Protein AF-Q4DIB6-F1 (afdb_monomer_lite)

Organism: Trypanosoma cruzi (strain CL Brener) (NCBI:txid353153)

Radius of gyration: 24.58 Å; chains: 1; bounding box: 61×58×81 Å

Sequence (237 aa):
MYQPIGREELERYLPNFDPMRDPQVGEWVLVSPHRRVTLLRPFVQMAVDRGLQPIYPFLVANTLTDGASSPSVLTTMEPKWSAQVDPRRIFPTLEEVCRKYRRRRVRNTKPAMFNNKTNNIHDVNTEDGDEEDDDTTLYLNVRALLLTPCAPAVFGGSDFIEGIDKETGRVVFLNWKTGEVRTDTAALKPRPIPEWAEEVVEKAIMEWENWQREEKKALQPRETDCDAPPLQRARNE

Foldseek 3Di:
DDDWDDPVNVCVLFVQDDCLQWPDQTQKTKQWLVNLCNGLVVNVVCCVVVVADADFQQVVVVVVVVPDDDDDDDDDPDPPPPDQDDVPQWADASVVVCVVQPFDLPQPPPPPDDDDDDDDDDDPPPRPGPTPRSRQIWMDRSRRSHIASQDDLSLQWALWGWTARNVVRAIWTANRHNRDIDRDPCRGHGDDDPPVCPVVVVVVVVVVVVSVVVNVVVPPPPPPDPPDPPVVVPPPD

Structure (mmCIF, N/CA/C/O backbone):
data_AF-Q4DIB6-F1
#
_entry.id   AF-Q4DIB6-F1
#
loop_
_atom_site.group_PDB
_atom_site.id
_atom_site.type_symbol
_atom_site.label_atom_id
_atom_site.label_alt_id
_atom_site.label_comp_id
_atom_site.label_asym_id
_atom_site.label_entity_id
_atom_site.label_seq_id
_atom_site.pdbx_PDB_ins_code
_atom_site.Cartn_x
_atom_site.Cartn_y
_atom_site.Cartn_z
_atom_site.occupancy
_atom_site.B_iso_or_equiv
_atom_site.auth_seq_id
_atom_site.auth_comp_id
_atom_site.auth_asym_id
_atom_site.auth_atom_id
_atom_site.pdbx_PDB_model_num
ATOM 1 N N . MET A 1 1 ? -16.315 3.552 -13.786 1.00 68.12 1 MET A N 1
ATOM 2 C CA . MET A 1 1 ? -14.940 3.113 -14.116 1.00 68.12 1 MET A CA 1
ATOM 3 C C . MET A 1 1 ? -14.035 3.475 -12.948 1.00 68.12 1 MET A C 1
ATOM 5 O O . MET A 1 1 ? -14.219 4.547 -12.384 1.00 68.12 1 MET A O 1
ATOM 9 N N . TYR A 1 2 ? -13.127 2.583 -12.549 1.00 75.50 2 TYR A N 1
ATOM 10 C CA . TYR A 1 2 ? -12.138 2.871 -11.507 1.00 75.50 2 TYR A CA 1
ATOM 11 C C . TYR A 1 2 ? -11.087 3.853 -12.047 1.00 75.50 2 TYR A C 1
ATOM 13 O O . TYR A 1 2 ? -10.637 3.696 -13.179 1.00 75.50 2 TYR A O 1
ATOM 21 N N . GLN A 1 3 ? -10.730 4.867 -11.262 1.00 83.44 3 GLN A N 1
ATOM 22 C CA . GLN A 1 3 ? -9.719 5.869 -11.615 1.00 83.44 3 GLN A CA 1
ATOM 23 C C . GLN A 1 3 ? -8.643 5.909 -10.528 1.00 83.44 3 GLN A C 1
ATOM 25 O O . GLN A 1 3 ? -9.024 5.841 -9.356 1.00 83.44 3 GLN A O 1
ATOM 30 N N . PRO A 1 4 ? -7.349 6.033 -10.884 1.00 81.50 4 PRO A N 1
ATOM 31 C CA . PRO A 1 4 ? -6.277 6.176 -9.904 1.00 81.50 4 PRO A CA 1
ATOM 32 C C . PRO A 1 4 ? -6.488 7.389 -8.999 1.00 81.50 4 PRO A C 1
ATOM 34 O O . PRO A 1 4 ? -6.955 8.431 -9.462 1.00 81.50 4 PRO A O 1
ATOM 37 N N . ILE A 1 5 ? -6.116 7.268 -7.724 1.00 87.81 5 ILE A N 1
ATOM 38 C CA . ILE A 1 5 ? -6.207 8.383 -6.775 1.00 87.81 5 ILE A CA 1
ATOM 39 C C . ILE A 1 5 ? -5.296 9.554 -7.185 1.00 87.81 5 ILE A C 1
ATOM 41 O O . ILE A 1 5 ? -4.086 9.401 -7.369 1.00 87.81 5 ILE A O 1
ATOM 45 N N . GLY A 1 6 ? -5.885 10.742 -7.315 1.00 87.00 6 GLY A N 1
ATOM 46 C CA . GLY A 1 6 ? -5.150 11.986 -7.553 1.00 87.00 6 GLY A CA 1
ATOM 47 C C . GLY A 1 6 ? -4.588 12.589 -6.262 1.00 87.00 6 GLY A C 1
ATOM 48 O O . GLY A 1 6 ? -5.036 12.256 -5.166 1.00 87.00 6 GLY A O 1
ATOM 49 N N . ARG A 1 7 ? -3.643 13.532 -6.380 1.00 86.88 7 ARG A N 1
ATOM 50 C CA . ARG A 1 7 ? -3.034 14.210 -5.217 1.00 86.88 7 ARG A CA 1
ATOM 51 C C . ARG A 1 7 ? -4.070 14.904 -4.326 1.00 86.88 7 ARG A C 1
ATOM 53 O O . ARG A 1 7 ? -4.063 14.705 -3.119 1.00 86.88 7 ARG A O 1
ATOM 60 N N . GLU A 1 8 ? -4.994 15.655 -4.921 1.00 87.94 8 GLU A N 1
ATOM 61 C CA . GLU A 1 8 ? -6.047 16.363 -4.176 1.00 87.94 8 GLU A CA 1
ATOM 62 C C . GLU A 1 8 ? -6.969 15.410 -3.408 1.00 87.94 8 GLU A C 1
ATOM 64 O O . GLU A 1 8 ? -7.460 15.735 -2.330 1.00 87.94 8 GLU A O 1
ATOM 69 N N . GLU A 1 9 ? -7.242 14.231 -3.972 1.00 91.62 9 GLU A N 1
ATOM 70 C CA . GLU A 1 9 ? -8.025 13.208 -3.287 1.00 91.62 9 GLU A CA 1
ATOM 71 C C . GLU A 1 9 ? -7.205 12.579 -2.153 1.00 91.62 9 GLU A C 1
ATOM 73 O O . GLU A 1 9 ? -7.728 12.400 -1.054 1.00 91.62 9 GLU A O 1
ATOM 78 N N . LEU A 1 10 ? -5.916 12.306 -2.381 1.00 93.25 10 LEU A N 1
ATOM 79 C CA . LEU A 1 10 ? -5.014 11.756 -1.371 1.00 93.25 10 LEU A CA 1
ATOM 80 C C . LEU A 1 10 ? -4.905 12.660 -0.136 1.00 93.25 10 LEU A C 1
ATOM 82 O O . LEU A 1 10 ? -5.035 12.172 0.986 1.00 93.25 10 LEU A O 1
ATOM 86 N N . GLU A 1 11 ? -4.744 13.968 -0.329 1.00 91.81 11 GLU A N 1
ATOM 87 C CA . GLU A 1 11 ? -4.656 14.957 0.756 1.00 91.81 11 GLU A CA 1
ATOM 88 C C . GLU A 1 11 ? -5.932 15.006 1.618 1.00 91.81 11 GLU A C 1
ATOM 90 O O . GLU A 1 11 ? -5.867 15.300 2.812 1.00 91.81 11 GLU A O 1
ATOM 95 N N . ARG A 1 12 ? -7.099 14.638 1.065 1.00 92.19 12 ARG A N 1
ATOM 96 C CA . ARG A 1 12 ? -8.345 14.519 1.849 1.00 92.19 12 ARG A CA 1
ATOM 97 C C . ARG A 1 12 ? -8.349 13.311 2.779 1.00 92.19 12 ARG A C 1
ATOM 99 O O . ARG A 1 12 ? -9.013 13.369 3.814 1.00 92.19 12 ARG A O 1
ATOM 106 N N . TYR A 1 13 ? -7.667 12.228 2.407 1.00 93.81 13 TYR A N 1
ATOM 107 C CA . TYR A 1 13 ? -7.514 11.043 3.255 1.00 93.81 13 TYR A CA 1
ATOM 108 C C . TYR A 1 13 ? -6.365 11.212 4.256 1.00 93.81 13 TYR A C 1
ATOM 110 O O . TYR A 1 13 ? -6.480 10.776 5.401 1.00 93.81 13 TYR A O 1
ATOM 118 N N . LEU A 1 14 ? -5.272 11.857 3.840 1.00 95.44 14 LEU A N 1
ATOM 119 C CA . LEU A 1 14 ? -4.041 12.011 4.613 1.00 95.44 14 LEU A CA 1
ATOM 120 C C . LEU A 1 14 ? -3.733 13.499 4.854 1.00 95.44 14 LEU A C 1
ATOM 122 O O . LEU A 1 14 ? -2.888 14.069 4.170 1.00 95.44 14 LEU A O 1
ATOM 126 N N . PRO A 1 15 ? -4.348 14.141 5.863 1.00 89.12 15 PRO A N 1
ATOM 127 C CA . PRO A 1 15 ? -4.164 15.576 6.104 1.00 89.12 15 PRO A CA 1
ATOM 128 C C . PRO A 1 15 ? -2.732 15.968 6.505 1.00 89.12 15 PRO A C 1
ATOM 130 O O . PRO A 1 15 ? -2.364 17.130 6.390 1.00 89.12 15 PRO A O 1
ATOM 133 N N . ASN A 1 16 ? -1.921 15.012 6.971 1.00 92.56 16 ASN A N 1
ATOM 134 C CA . ASN A 1 16 ? -0.513 15.228 7.325 1.00 92.56 16 ASN A CA 1
ATOM 135 C C . ASN A 1 16 ? 0.461 14.725 6.246 1.00 92.56 16 ASN A C 1
ATOM 137 O O . ASN A 1 16 ? 1.644 14.538 6.542 1.00 92.56 16 ASN A O 1
ATOM 141 N N . PHE A 1 17 ? -0.037 14.443 5.039 1.00 94.12 17 PHE A N 1
ATOM 142 C CA . PHE A 1 17 ? 0.774 13.998 3.913 1.00 94.12 17 PHE A CA 1
ATOM 143 C C . PHE A 1 17 ? 1.834 15.041 3.554 1.00 94.12 17 PHE A C 1
ATOM 145 O O . PHE A 1 17 ? 1.541 16.226 3.412 1.00 94.12 17 PHE A O 1
ATOM 152 N N . ASP A 1 18 ? 3.070 14.586 3.407 1.00 92.19 18 ASP A N 1
ATOM 153 C CA . ASP A 1 18 ? 4.209 15.381 2.978 1.00 92.19 18 ASP A CA 1
ATOM 154 C C . ASP A 1 18 ? 4.843 14.688 1.764 1.00 92.19 18 ASP A C 1
ATOM 156 O O . ASP A 1 18 ? 5.508 13.666 1.937 1.00 92.19 18 ASP A O 1
ATOM 160 N N . PRO A 1 19 ? 4.690 15.226 0.539 1.00 88.94 19 PRO A N 1
ATOM 161 C CA . PRO A 1 19 ? 5.206 14.596 -0.676 1.00 88.94 19 PRO A CA 1
ATOM 162 C C . PRO A 1 19 ? 6.713 14.305 -0.660 1.00 88.94 19 PRO A C 1
ATOM 164 O O . PRO A 1 19 ? 7.170 13.442 -1.406 1.00 88.94 19 PRO A O 1
ATOM 167 N N . MET A 1 20 ? 7.491 15.021 0.159 1.00 87.62 20 MET A N 1
ATOM 168 C CA . MET A 1 20 ? 8.936 14.806 0.279 1.00 87.62 20 MET A CA 1
ATOM 169 C C . MET A 1 20 ? 9.273 13.637 1.209 1.00 87.62 20 MET A C 1
ATOM 171 O O . MET A 1 20 ? 10.329 13.019 1.078 1.00 87.62 20 MET A O 1
ATOM 175 N N . ARG A 1 21 ? 8.387 13.331 2.161 1.00 90.00 21 ARG A N 1
ATOM 176 C CA . ARG A 1 21 ? 8.596 12.312 3.201 1.00 90.00 21 ARG A CA 1
ATOM 177 C C . ARG A 1 21 ? 7.721 11.081 3.023 1.00 90.00 21 ARG A C 1
ATOM 179 O O . ARG A 1 21 ? 8.036 10.047 3.594 1.00 90.00 21 ARG A O 1
ATOM 186 N N . ASP A 1 22 ? 6.671 11.190 2.221 1.00 92.19 22 ASP A N 1
ATOM 187 C CA . ASP A 1 22 ? 5.667 10.162 1.991 1.00 92.19 22 ASP A CA 1
ATOM 188 C C . ASP A 1 22 ? 5.512 9.951 0.472 1.00 92.19 22 ASP A C 1
ATOM 190 O O . ASP A 1 22 ? 4.535 10.403 -0.129 1.00 92.19 22 ASP A O 1
ATOM 194 N N . PRO A 1 23 ? 6.489 9.324 -0.209 1.00 91.69 23 PRO A N 1
ATOM 195 C CA . PRO A 1 23 ? 6.422 9.150 -1.654 1.00 91.69 23 PRO A CA 1
ATOM 196 C C . PRO A 1 23 ? 5.134 8.442 -2.086 1.00 91.69 23 PRO A C 1
ATOM 198 O O . PRO A 1 23 ? 4.796 7.369 -1.578 1.00 91.69 23 PRO A O 1
ATOM 201 N N . GLN A 1 24 ? 4.435 9.034 -3.054 1.00 92.31 24 GLN A N 1
ATOM 202 C CA . GLN A 1 24 ? 3.293 8.416 -3.722 1.00 92.31 24 GLN A CA 1
ATOM 203 C C . GLN A 1 24 ? 3.745 7.831 -5.063 1.00 92.31 24 GLN A C 1
ATOM 205 O O . GLN A 1 24 ? 4.255 8.560 -5.914 1.00 92.31 24 GLN A O 1
ATOM 210 N N . VAL A 1 25 ? 3.490 6.541 -5.289 1.00 89.00 25 VAL A N 1
ATOM 211 C CA . VAL A 1 25 ? 3.672 5.897 -6.600 1.00 89.00 25 VAL A CA 1
ATOM 212 C C . VAL A 1 25 ? 2.382 5.190 -6.987 1.00 89.00 25 VAL A C 1
ATOM 214 O O . VAL A 1 25 ? 1.948 4.223 -6.358 1.00 89.00 25 VAL A O 1
ATOM 217 N N . GLY A 1 26 ? 1.737 5.706 -8.033 1.00 88.31 26 GLY A N 1
ATOM 218 C CA . GLY A 1 26 ? 0.385 5.301 -8.395 1.00 88.31 26 GLY A CA 1
ATOM 219 C C . GLY A 1 26 ? -0.585 5.550 -7.238 1.00 88.31 26 GLY A C 1
ATOM 220 O O . GLY A 1 26 ? -0.773 6.684 -6.803 1.00 88.31 26 GLY A O 1
ATOM 221 N N . GLU A 1 27 ? -1.190 4.479 -6.734 1.00 91.69 27 GLU A N 1
ATOM 222 C CA . GLU A 1 27 ? -2.213 4.534 -5.678 1.00 91.69 27 GLU A CA 1
ATOM 223 C C . GLU A 1 27 ? -1.683 4.216 -4.283 1.00 91.69 27 GLU A C 1
ATOM 225 O O . GLU A 1 27 ? -2.446 4.119 -3.321 1.00 91.69 27 GLU A O 1
ATOM 230 N N . TRP A 1 28 ? -0.371 4.032 -4.189 1.00 94.81 28 TRP A N 1
ATOM 231 C CA . TRP A 1 28 ? 0.300 3.629 -2.975 1.00 94.81 28 TRP A CA 1
ATOM 232 C C . TRP A 1 28 ? 1.129 4.775 -2.422 1.00 94.81 28 TRP A C 1
ATOM 234 O O . TRP A 1 28 ? 1.845 5.452 -3.159 1.00 94.81 28 TRP A O 1
ATOM 244 N N . VAL A 1 29 ? 1.050 4.946 -1.109 1.00 95.88 29 VAL A N 1
ATOM 245 C CA . VAL A 1 29 ? 1.900 5.845 -0.335 1.00 95.88 29 VAL A CA 1
ATOM 246 C C . VAL A 1 29 ? 2.861 5.012 0.490 1.00 95.88 29 VAL A C 1
ATOM 248 O O . VAL A 1 29 ? 2.453 4.056 1.157 1.00 95.88 29 VAL A O 1
ATOM 251 N N . LEU A 1 30 ? 4.135 5.387 0.460 1.00 95.12 30 LEU A N 1
ATOM 252 C CA . LEU A 1 30 ? 5.128 4.830 1.362 1.00 95.12 30 LEU A CA 1
ATOM 253 C C . LEU A 1 30 ? 4.988 5.447 2.740 1.00 95.12 30 LEU A C 1
ATOM 255 O O . LEU A 1 30 ? 4.979 6.664 2.903 1.00 95.12 30 LEU A O 1
ATOM 259 N N . VAL A 1 31 ? 4.919 4.578 3.737 1.00 94.50 31 VAL A N 1
ATOM 260 C CA . VAL A 1 31 ? 4.820 4.951 5.138 1.00 94.50 31 VAL A CA 1
ATOM 261 C C . VAL A 1 31 ? 6.062 4.437 5.838 1.00 94.50 31 VAL A C 1
ATOM 263 O O . VAL A 1 31 ? 6.155 3.267 6.227 1.00 94.50 31 VAL A O 1
ATOM 266 N N . SER A 1 32 ? 7.026 5.336 5.996 1.00 91.81 32 SER A N 1
ATOM 267 C CA . SER A 1 32 ? 8.235 5.039 6.745 1.00 91.81 32 SER A CA 1
ATOM 268 C C . SER A 1 32 ? 7.930 4.845 8.239 1.00 91.81 32 SER A C 1
ATOM 270 O O . SER A 1 32 ? 6.913 5.352 8.737 1.00 91.81 32 SER A O 1
ATOM 272 N N . PRO A 1 33 ? 8.799 4.144 8.990 1.00 89.31 33 PRO A N 1
ATOM 273 C CA . PRO A 1 33 ? 8.601 3.867 10.414 1.00 89.31 33 PRO A CA 1
ATOM 274 C C . PRO A 1 33 ? 8.243 5.102 11.252 1.00 89.31 33 PRO A C 1
ATOM 276 O O . PRO A 1 33 ? 7.306 5.072 12.053 1.00 89.31 33 PRO A O 1
ATOM 279 N N . HIS A 1 34 ? 8.923 6.221 11.006 1.00 86.94 34 HIS A N 1
ATOM 280 C CA . HIS A 1 34 ? 8.749 7.468 11.752 1.00 86.94 34 HIS A CA 1
ATOM 281 C C . HIS A 1 34 ? 7.503 8.254 11.328 1.00 86.94 34 HIS A C 1
ATOM 283 O O . HIS A 1 34 ? 6.966 9.051 12.101 1.00 86.94 34 HIS A O 1
ATOM 289 N N . ARG A 1 35 ? 7.011 8.023 10.106 1.00 91.38 35 ARG A N 1
ATOM 290 C CA . ARG A 1 35 ? 5.789 8.642 9.577 1.00 91.38 35 ARG A CA 1
ATOM 291 C C . ARG A 1 35 ? 4.526 7.863 9.947 1.00 91.38 35 ARG A C 1
ATOM 293 O O . ARG A 1 35 ? 3.440 8.442 9.897 1.00 91.38 35 ARG A O 1
ATOM 300 N N . ARG A 1 36 ? 4.638 6.603 10.404 1.00 90.88 36 ARG A N 1
ATOM 301 C CA . ARG A 1 36 ? 3.493 5.735 10.762 1.00 90.88 36 ARG A CA 1
ATOM 302 C C . ARG A 1 36 ? 2.483 6.416 11.678 1.00 90.88 36 ARG A C 1
ATOM 304 O O . ARG A 1 36 ? 1.299 6.420 11.371 1.00 90.88 36 ARG A O 1
ATOM 311 N N . VAL A 1 37 ? 2.916 7.007 12.792 1.00 89.12 37 VAL A N 1
ATOM 312 C CA . VAL A 1 37 ? 1.978 7.640 13.740 1.00 89.12 37 VAL A CA 1
ATOM 313 C C . VAL A 1 37 ? 1.309 8.866 13.117 1.00 89.12 37 VAL A C 1
ATOM 315 O O . VAL A 1 37 ? 0.097 9.024 13.240 1.00 89.12 37 VAL A O 1
ATOM 318 N N . THR A 1 38 ? 2.087 9.706 12.436 1.00 91.62 38 THR A N 1
ATOM 319 C CA . THR A 1 38 ? 1.631 10.964 11.830 1.00 91.62 38 THR A CA 1
ATOM 320 C C . THR A 1 38 ? 0.613 10.743 10.714 1.00 91.62 38 THR A C 1
ATOM 322 O O . THR A 1 38 ? -0.358 11.496 10.624 1.00 91.62 38 THR A O 1
ATOM 325 N N . LEU A 1 39 ? 0.813 9.709 9.892 1.00 93.75 39 LEU A N 1
ATOM 326 C CA . LEU A 1 39 ? -0.066 9.382 8.772 1.00 93.75 39 LEU A CA 1
ATOM 327 C C . LEU A 1 39 ? -1.212 8.452 9.165 1.00 93.75 39 LEU A C 1
ATOM 329 O O . LEU A 1 39 ? -2.372 8.739 8.878 1.00 93.75 39 LEU A O 1
ATOM 333 N N . LEU A 1 40 ? -0.902 7.332 9.821 1.00 93.62 40 LEU A N 1
ATOM 334 C CA . LEU A 1 40 ? -1.866 6.248 9.991 1.00 93.62 40 LEU A CA 1
ATOM 335 C C . LEU A 1 40 ? -2.864 6.532 11.106 1.00 93.62 40 LEU A C 1
ATOM 337 O O . LEU A 1 40 ? -4.025 6.171 10.963 1.00 93.62 40 LEU A O 1
ATOM 341 N N . ARG A 1 41 ? -2.470 7.192 12.205 1.00 90.75 41 ARG A N 1
ATOM 342 C CA . ARG A 1 41 ? -3.410 7.443 13.311 1.00 90.75 41 ARG A CA 1
ATOM 343 C C . ARG A 1 41 ? -4.585 8.335 12.876 1.00 90.75 41 ARG A C 1
ATOM 345 O O . ARG A 1 41 ? -5.719 7.912 13.095 1.00 90.75 41 ARG A O 1
ATOM 352 N N . PRO A 1 42 ? -4.371 9.513 12.255 1.00 92.69 42 PRO A N 1
ATOM 353 C CA . PRO A 1 42 ? -5.483 10.332 11.772 1.00 92.69 42 PRO A CA 1
ATOM 354 C C . PRO A 1 42 ? -6.309 9.615 10.705 1.00 92.69 42 PRO A C 1
ATOM 356 O O . PRO A 1 42 ? -7.530 9.733 10.696 1.00 92.69 42 PRO A O 1
ATOM 359 N N . PHE A 1 43 ? -5.655 8.844 9.834 1.00 95.06 43 PHE A N 1
ATOM 360 C CA . PHE A 1 43 ? -6.332 8.110 8.774 1.00 95.06 43 PHE A CA 1
ATOM 361 C C . PHE A 1 43 ? -7.236 6.992 9.308 1.00 95.06 43 PHE A C 1
ATOM 363 O O . PHE A 1 43 ? -8.394 6.900 8.912 1.00 95.06 43 PHE A O 1
ATOM 370 N N . VAL A 1 44 ? -6.750 6.180 10.253 1.00 93.19 44 VAL A N 1
ATOM 371 C CA . VAL A 1 44 ? -7.543 5.131 10.913 1.00 93.19 44 VAL A CA 1
ATOM 372 C C . VAL A 1 44 ? -8.728 5.745 11.654 1.00 93.19 44 VAL A C 1
ATOM 374 O O . VAL A 1 44 ? -9.846 5.255 11.511 1.00 93.19 44 VAL A O 1
ATOM 377 N N . GLN A 1 45 ? -8.513 6.845 12.382 1.00 93.19 45 GLN A N 1
ATOM 378 C CA . GLN A 1 45 ? -9.599 7.558 13.055 1.00 93.19 45 GLN A CA 1
ATOM 379 C C . GLN A 1 45 ? -10.644 8.059 12.048 1.00 93.19 45 GLN A C 1
ATOM 381 O O . GLN A 1 45 ? -11.831 7.806 12.218 1.00 93.19 45 GLN A O 1
ATOM 386 N N . MET A 1 46 ? -10.206 8.686 10.953 1.00 94.00 46 MET A N 1
ATOM 387 C CA . MET A 1 46 ? -11.095 9.149 9.887 1.00 94.00 46 MET A CA 1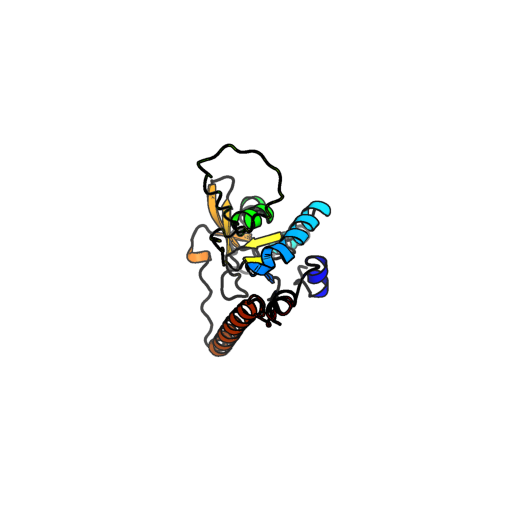
ATOM 388 C C . MET A 1 46 ? -11.890 8.000 9.255 1.00 94.00 46 MET A C 1
ATOM 390 O O . MET A 1 46 ? -13.078 8.165 8.977 1.00 94.00 46 MET A O 1
ATOM 394 N N . ALA A 1 47 ? -11.253 6.849 9.023 1.00 93.50 47 ALA A N 1
ATOM 395 C CA . ALA A 1 47 ? -11.908 5.676 8.457 1.00 93.50 47 ALA A CA 1
ATOM 396 C C . ALA A 1 47 ? -13.042 5.167 9.352 1.00 93.50 47 ALA A C 1
ATOM 398 O O . ALA A 1 47 ? -14.112 4.835 8.841 1.00 93.50 47 ALA A O 1
ATOM 399 N N . VAL A 1 48 ? -12.835 5.176 10.671 1.00 92.19 48 VAL A N 1
ATOM 400 C CA . VAL A 1 48 ? -13.859 4.826 11.662 1.00 92.19 48 VAL A CA 1
ATOM 401 C C . VAL A 1 48 ? -14.958 5.890 11.714 1.00 92.19 48 VAL A C 1
ATOM 403 O O . VAL A 1 48 ? -16.125 5.559 11.519 1.00 92.19 48 VAL A O 1
ATOM 406 N N . ASP A 1 49 ? -14.599 7.163 11.899 1.00 94.50 49 ASP A N 1
ATOM 407 C CA . ASP A 1 49 ? -15.554 8.266 12.087 1.00 94.50 49 ASP A CA 1
ATOM 408 C C . ASP A 1 49 ? -16.490 8.447 10.889 1.00 94.50 49 ASP A C 1
ATOM 410 O O . ASP A 1 49 ? -17.668 8.766 11.044 1.00 94.50 49 ASP A O 1
ATOM 414 N N . ARG A 1 50 ? -15.965 8.246 9.676 1.00 94.31 50 ARG A N 1
ATOM 415 C CA . ARG A 1 50 ? -16.726 8.383 8.428 1.00 94.31 50 ARG A CA 1
ATOM 416 C C . ARG A 1 50 ? -17.309 7.063 7.928 1.00 94.31 50 ARG A C 1
ATOM 418 O O . ARG A 1 50 ? -17.953 7.062 6.883 1.00 94.31 50 ARG A O 1
ATOM 425 N N . GLY A 1 51 ? -17.064 5.949 8.621 1.00 92.56 51 GLY A N 1
ATOM 426 C CA . GLY A 1 51 ? -17.509 4.621 8.196 1.00 92.56 51 GLY A CA 1
ATOM 427 C C . GLY A 1 51 ? -17.014 4.234 6.798 1.00 92.56 51 GLY A C 1
ATOM 428 O O . GLY A 1 51 ? -17.766 3.632 6.026 1.00 92.56 51 GLY A O 1
ATOM 429 N N . LEU A 1 52 ? -15.775 4.609 6.452 1.00 92.25 52 LEU A N 1
ATOM 430 C CA . LEU A 1 52 ? -15.215 4.376 5.121 1.00 92.25 52 LEU A CA 1
ATOM 431 C C . LEU A 1 52 ? -15.230 2.883 4.784 1.00 92.25 52 LEU A C 1
ATOM 433 O O . LEU A 1 52 ? -14.837 2.042 5.592 1.00 92.25 52 LEU A O 1
ATOM 437 N N . GLN A 1 53 ? -15.668 2.563 3.569 1.00 90.94 53 GLN A N 1
ATOM 438 C CA . GLN A 1 53 ? -15.653 1.202 3.041 1.00 90.94 53 GLN A CA 1
ATOM 439 C C . GLN A 1 53 ? -14.517 1.050 2.027 1.00 90.94 53 GLN A C 1
ATOM 441 O O . GLN A 1 53 ? -14.279 1.975 1.246 1.00 90.94 53 GLN A O 1
ATOM 446 N N . PRO A 1 54 ? -13.820 -0.098 2.012 1.00 91.62 54 PRO A N 1
ATOM 447 C CA . PRO A 1 54 ? -12.706 -0.307 1.103 1.00 91.62 54 PRO A CA 1
ATOM 448 C C . PRO A 1 54 ? -13.200 -0.453 -0.340 1.00 91.62 54 PRO A C 1
ATOM 450 O O . PRO A 1 54 ? -14.156 -1.180 -0.617 1.00 91.62 54 PRO A O 1
ATOM 453 N N . ILE A 1 55 ? -12.525 0.217 -1.272 1.00 90.75 55 ILE A N 1
ATOM 454 C CA . ILE A 1 55 ? -12.844 0.194 -2.701 1.00 90.75 55 ILE A CA 1
ATOM 455 C C . ILE A 1 55 ? -11.765 -0.595 -3.442 1.00 90.75 55 ILE A C 1
ATOM 457 O O . ILE A 1 55 ? -10.635 -0.131 -3.590 1.00 90.75 55 ILE A O 1
ATOM 461 N N . TYR A 1 56 ? -12.144 -1.762 -3.961 1.00 89.94 56 TYR A N 1
ATOM 462 C CA . TYR A 1 56 ? -11.271 -2.627 -4.756 1.00 89.94 56 TYR A CA 1
ATOM 463 C C . TYR A 1 56 ? -11.638 -2.566 -6.247 1.00 89.94 56 TYR A C 1
ATOM 465 O O . TYR A 1 56 ? -12.827 -2.669 -6.568 1.00 89.94 56 TYR A O 1
ATOM 473 N N . PRO A 1 57 ? -10.664 -2.461 -7.175 1.00 89.56 57 PRO A N 1
ATOM 474 C CA . PRO A 1 57 ? -10.943 -2.371 -8.610 1.00 89.56 57 PRO A CA 1
ATOM 475 C C . PRO A 1 57 ? -11.814 -3.521 -9.138 1.00 89.56 57 PRO A C 1
ATOM 477 O O . PRO A 1 57 ? -12.803 -3.274 -9.829 1.00 89.56 57 PRO A O 1
ATOM 480 N N . PHE A 1 58 ? -11.504 -4.764 -8.754 1.00 86.94 58 PHE A N 1
ATOM 481 C CA . PHE A 1 58 ? -12.245 -5.953 -9.188 1.00 86.94 58 PHE A CA 1
ATOM 482 C C . PHE A 1 58 ? -13.675 -6.036 -8.637 1.00 86.94 58 PHE A C 1
ATOM 484 O O . PHE A 1 58 ? -14.525 -6.675 -9.247 1.00 86.94 58 PHE A O 1
ATOM 491 N N . LEU A 1 59 ? -13.984 -5.370 -7.519 1.00 85.50 59 LEU A N 1
ATOM 492 C CA . LEU A 1 59 ? -15.361 -5.298 -7.017 1.00 85.50 59 LEU A CA 1
ATOM 493 C C . LEU A 1 59 ? -16.180 -4.229 -7.750 1.00 85.50 59 LEU A C 1
ATOM 495 O O . LEU A 1 59 ? -17.378 -4.405 -7.947 1.00 85.50 59 LEU A O 1
ATOM 499 N N . VAL A 1 60 ? -15.541 -3.137 -8.183 1.00 79.62 60 VAL A N 1
ATOM 500 C CA . VAL A 1 60 ? -16.202 -2.044 -8.919 1.00 79.62 60 VAL A CA 1
ATOM 501 C C . VAL A 1 60 ? -16.442 -2.404 -10.388 1.00 79.62 60 VAL A C 1
ATOM 503 O O . VAL A 1 60 ? -17.415 -1.944 -10.975 1.00 79.62 60 VAL A O 1
ATOM 506 N N . ALA A 1 61 ? -15.568 -3.203 -11.005 1.00 67.12 61 ALA A N 1
ATOM 507 C CA . ALA A 1 61 ? -15.738 -3.625 -12.397 1.00 67.12 61 ALA A CA 1
ATOM 508 C C . ALA A 1 61 ? -16.950 -4.558 -12.585 1.00 67.12 61 ALA A C 1
ATOM 510 O O . ALA A 1 61 ? -17.666 -4.447 -13.581 1.00 67.12 61 ALA A O 1
ATOM 511 N N . ASN A 1 62 ? -17.211 -5.426 -11.604 1.00 56.81 62 ASN A N 1
ATOM 512 C CA . ASN A 1 62 ? -18.237 -6.464 -11.711 1.00 56.81 62 ASN A CA 1
ATOM 513 C C . ASN A 1 62 ? -19.666 -5.922 -11.572 1.00 56.81 62 ASN A C 1
ATOM 515 O O . ASN A 1 62 ? -20.594 -6.503 -12.121 1.00 56.81 62 ASN A O 1
ATOM 519 N N . THR A 1 63 ? -19.867 -4.779 -10.908 1.00 54.47 63 THR A N 1
ATOM 520 C CA . THR A 1 63 ? -21.213 -4.190 -10.768 1.00 54.47 63 THR A CA 1
ATOM 521 C C . THR A 1 63 ? -21.793 -3.688 -12.091 1.00 54.47 63 THR A C 1
ATOM 523 O O . THR A 1 63 ? -22.998 -3.476 -12.186 1.00 54.47 63 THR A O 1
ATOM 526 N N . LEU A 1 64 ? -20.963 -3.506 -13.123 1.00 48.69 64 LEU A N 1
ATOM 527 C CA . LEU A 1 64 ? -21.408 -3.074 -14.451 1.00 48.69 64 LEU A CA 1
ATOM 528 C C . LEU A 1 64 ? -21.728 -4.245 -15.389 1.00 48.69 64 LEU A C 1
ATOM 530 O O . LEU A 1 64 ? -22.419 -4.045 -16.387 1.00 48.69 64 LEU A O 1
ATOM 534 N N . THR A 1 65 ? -21.244 -5.454 -15.098 1.00 45.59 65 THR A N 1
ATOM 535 C CA . THR A 1 65 ? -21.402 -6.612 -15.993 1.00 45.59 65 THR A CA 1
ATOM 536 C C . THR A 1 65 ? -22.740 -7.334 -15.827 1.00 45.59 65 THR A C 1
ATOM 538 O O . THR A 1 65 ? -23.164 -8.018 -16.755 1.00 45.59 65 THR A O 1
ATOM 541 N N . ASP A 1 66 ? -23.476 -7.087 -14.739 1.00 44.44 66 ASP A N 1
ATOM 542 C CA . ASP A 1 66 ? -24.826 -7.644 -14.536 1.00 44.44 66 ASP A CA 1
ATOM 543 C C . ASP A 1 66 ? -25.899 -7.037 -15.470 1.00 44.44 66 ASP A C 1
ATOM 545 O O . ASP A 1 66 ? -27.043 -7.488 -15.483 1.00 44.44 66 ASP A O 1
ATOM 549 N N . GLY A 1 67 ? -25.552 -6.032 -16.285 1.00 40.59 67 GLY A N 1
ATOM 550 C CA . GLY A 1 67 ? -26.494 -5.338 -17.172 1.00 40.59 67 GLY A CA 1
ATOM 551 C C . GLY A 1 67 ? -26.389 -5.635 -18.671 1.00 40.59 67 GLY A C 1
ATOM 552 O O . GLY A 1 67 ? -27.246 -5.170 -19.421 1.00 40.59 67 GLY A O 1
ATOM 553 N N . ALA A 1 68 ? -25.377 -6.361 -19.155 1.00 39.44 68 ALA A N 1
ATOM 554 C CA . ALA A 1 68 ? -25.156 -6.481 -20.600 1.00 39.44 68 ALA A CA 1
ATOM 555 C C . ALA A 1 68 ? -24.703 -7.884 -21.018 1.00 39.44 68 ALA A C 1
ATOM 557 O O . ALA A 1 68 ? -23.517 -8.179 -21.143 1.00 39.44 68 ALA A O 1
ATOM 558 N N . SER A 1 69 ? -25.674 -8.749 -21.309 1.00 39.25 69 SER A N 1
ATOM 559 C CA . SER A 1 69 ? -25.433 -9.952 -22.102 1.00 39.25 69 SER A CA 1
ATOM 560 C C . SER A 1 69 ? -25.049 -9.552 -23.532 1.00 39.25 69 SER A C 1
ATOM 562 O O . SER A 1 69 ? -25.875 -9.057 -24.297 1.00 39.25 69 SER A O 1
ATOM 564 N N . SER A 1 70 ? -23.798 -9.776 -23.926 1.00 35.44 70 SER A N 1
ATOM 565 C CA . SER A 1 70 ? -23.415 -9.887 -25.337 1.00 35.44 70 SER A CA 1
ATOM 566 C C . SER A 1 70 ? -22.278 -10.900 -25.482 1.00 35.44 70 SER A C 1
ATOM 568 O O . SER A 1 70 ? -21.284 -10.800 -24.763 1.00 35.44 70 SER A O 1
ATOM 570 N N . PRO A 1 71 ? -22.423 -11.909 -26.360 1.00 43.47 71 PRO A N 1
ATOM 571 C CA . PRO A 1 71 ? -21.477 -13.005 -26.463 1.00 43.47 71 PRO A CA 1
ATOM 572 C C . PRO A 1 71 ? -20.316 -12.579 -27.361 1.00 43.47 71 PRO A C 1
ATOM 574 O O . PRO A 1 71 ? -20.522 -12.238 -28.523 1.00 43.47 71 PRO A O 1
ATOM 577 N N . SER A 1 72 ? -19.089 -12.626 -26.849 1.00 39.50 72 SER A N 1
ATOM 578 C CA . SER A 1 72 ? -17.900 -12.542 -27.694 1.00 39.50 72 SER A CA 1
ATOM 579 C C . SER A 1 72 ? -17.012 -13.747 -27.435 1.00 39.50 72 SER A C 1
ATOM 581 O O . SER A 1 72 ? -16.442 -13.927 -26.361 1.00 39.50 72 SER A O 1
ATOM 583 N N . VAL A 1 73 ? -16.971 -14.607 -28.446 1.00 37.31 73 VAL A N 1
ATOM 584 C CA . VAL A 1 73 ? -16.110 -15.775 -28.565 1.00 37.31 73 VAL A CA 1
ATOM 585 C C . VAL A 1 73 ? -14.688 -15.279 -28.808 1.00 37.31 73 VAL A C 1
ATOM 587 O O . VAL A 1 73 ? -14.332 -14.977 -29.939 1.00 37.31 73 VAL A O 1
ATOM 590 N N . LEU A 1 74 ? -13.869 -15.219 -27.761 1.00 40.94 74 LEU A N 1
ATOM 591 C CA . LEU A 1 74 ? -12.414 -15.292 -27.879 1.00 40.94 74 LEU A CA 1
ATOM 592 C C . LEU A 1 74 ? -11.881 -16.149 -26.731 1.00 40.94 74 LEU A C 1
ATOM 594 O O . LEU A 1 74 ? -11.716 -15.721 -25.594 1.00 40.94 74 LEU A O 1
ATOM 598 N N . THR A 1 75 ? -11.645 -17.409 -27.075 1.00 33.88 75 THR A N 1
ATOM 599 C CA . THR A 1 75 ? -10.868 -18.400 -26.338 1.00 33.88 75 THR A CA 1
ATOM 600 C C . THR A 1 75 ? -9.519 -17.831 -25.910 1.00 33.88 75 THR A C 1
ATOM 602 O O . THR A 1 75 ? -8.560 -17.784 -26.672 1.00 33.88 75 THR A O 1
ATOM 605 N N . THR A 1 76 ? -9.425 -17.446 -24.652 1.00 36.78 76 THR A N 1
ATOM 606 C CA . THR A 1 76 ? -8.224 -17.561 -23.828 1.00 36.78 76 THR A CA 1
ATOM 607 C C . THR A 1 76 ? -8.762 -17.971 -22.472 1.00 36.78 76 THR A C 1
ATOM 609 O O . THR A 1 76 ? -9.764 -17.409 -22.046 1.00 36.78 76 THR A O 1
ATOM 612 N N . MET A 1 77 ? -8.208 -19.029 -21.877 1.00 31.78 77 MET A N 1
ATOM 613 C CA . MET A 1 77 ? -8.681 -19.604 -20.616 1.00 31.78 77 MET A CA 1
ATOM 614 C C . MET A 1 77 ? -8.771 -18.508 -19.550 1.00 31.78 77 MET A C 1
ATOM 616 O O . MET A 1 77 ? -7.781 -18.206 -18.887 1.00 31.78 77 MET A O 1
ATOM 620 N N . GLU A 1 78 ? -9.938 -17.877 -19.422 1.00 34.88 78 GLU A N 1
ATOM 621 C CA . GLU A 1 78 ? -10.158 -16.888 -18.385 1.00 34.88 78 GLU A CA 1
ATOM 622 C C . GLU A 1 78 ? -10.109 -17.629 -17.052 1.00 34.88 78 GLU A C 1
ATOM 624 O O . GLU A 1 78 ? -10.729 -18.697 -16.917 1.00 34.88 78 GLU A O 1
ATOM 629 N N . PRO A 1 79 ? -9.336 -17.117 -16.082 1.00 41.91 79 PRO A N 1
ATOM 630 C CA . PRO A 1 79 ? -9.252 -17.729 -14.774 1.00 41.91 79 PRO A CA 1
ATOM 631 C C . PRO A 1 79 ? -10.675 -17.839 -14.244 1.00 41.91 79 PRO A C 1
ATOM 633 O O . PRO A 1 79 ? -11.383 -16.839 -14.148 1.00 41.91 79 PRO A O 1
ATOM 636 N N . LYS A 1 80 ? -11.094 -19.086 -13.983 1.00 38.47 80 LYS A N 1
ATOM 637 C CA . LYS A 1 80 ? -12.358 -19.438 -13.332 1.00 38.47 80 LYS A CA 1
ATOM 638 C C . LYS A 1 80 ? -12.652 -18.365 -12.297 1.00 38.47 80 LYS A C 1
ATOM 640 O O . LYS A 1 80 ? -11.904 -18.265 -11.328 1.00 38.47 80 LYS A O 1
ATOM 645 N N . TRP A 1 81 ? -13.698 -17.581 -12.546 1.00 42.34 81 TRP A N 1
ATOM 646 C CA . TRP A 1 81 ? -14.199 -16.545 -11.658 1.00 42.34 81 TRP A CA 1
ATOM 647 C C . TRP A 1 81 ? -14.602 -17.241 -10.355 1.00 42.34 81 TRP A C 1
ATOM 649 O O . TRP A 1 81 ? -15.721 -17.726 -10.197 1.00 42.34 81 TRP A O 1
ATOM 659 N N . SER A 1 82 ? -13.629 -17.443 -9.469 1.00 48.03 82 SER A N 1
ATOM 660 C CA . SER A 1 82 ? -13.832 -18.058 -8.172 1.00 48.03 82 SER A CA 1
ATOM 661 C C . SER A 1 82 ? -14.789 -17.156 -7.421 1.00 48.03 82 SER A C 1
ATOM 663 O O . SER A 1 82 ? -14.568 -15.944 -7.400 1.00 48.03 82 SER A O 1
ATOM 665 N N . ALA A 1 83 ? -15.847 -17.757 -6.870 1.00 54.44 83 ALA A N 1
ATOM 666 C CA . ALA A 1 83 ? -16.836 -17.134 -5.998 1.00 54.44 83 ALA A CA 1
ATOM 667 C C . ALA A 1 83 ? -16.262 -15.890 -5.308 1.00 54.44 83 ALA A C 1
ATOM 669 O O . ALA A 1 83 ? -15.255 -15.995 -4.612 1.00 54.44 83 ALA A O 1
ATOM 670 N N . GLN A 1 84 ? -16.864 -14.737 -5.605 1.00 67.88 84 GLN A N 1
ATOM 671 C CA . GLN A 1 84 ? -16.374 -13.396 -5.292 1.00 67.88 84 GLN A CA 1
ATOM 672 C C . GLN A 1 84 ? -15.722 -13.358 -3.903 1.00 67.88 84 GLN A C 1
ATOM 674 O O . GLN A 1 84 ? -16.396 -13.417 -2.875 1.00 67.88 84 GLN A O 1
ATOM 679 N N . VAL A 1 85 ? -14.390 -13.344 -3.884 1.00 79.81 85 VAL A N 1
ATOM 680 C CA . VAL A 1 85 ? -13.615 -13.415 -2.646 1.00 79.81 85 VAL A CA 1
ATOM 681 C C . VAL A 1 85 ? -13.814 -12.101 -1.904 1.00 79.81 85 VAL A C 1
ATOM 683 O O . VAL A 1 85 ? -13.479 -11.045 -2.436 1.00 79.81 85 VAL A O 1
ATOM 686 N N . ASP A 1 86 ? -14.369 -12.151 -0.689 1.00 87.50 86 ASP A N 1
ATOM 687 C CA . ASP A 1 86 ? -14.483 -10.969 0.170 1.00 87.50 86 ASP A CA 1
ATOM 688 C C . ASP A 1 86 ? -13.100 -10.647 0.761 1.00 87.50 86 ASP A C 1
ATOM 690 O O . ASP A 1 86 ? -12.618 -11.395 1.620 1.00 87.50 86 ASP A O 1
ATOM 694 N N . PRO A 1 87 ? -12.453 -9.532 0.372 1.00 90.12 87 PRO A N 1
ATOM 695 C CA . PRO A 1 87 ? -11.095 -9.218 0.818 1.00 90.12 87 PRO A CA 1
ATOM 696 C C . PRO A 1 87 ? -11.002 -9.040 2.330 1.00 90.12 87 PRO A C 1
ATOM 698 O O . PRO A 1 87 ? -9.953 -9.287 2.915 1.00 90.12 87 PRO A O 1
ATOM 701 N N . ARG A 1 88 ? -12.109 -8.681 2.992 1.00 88.50 88 ARG A N 1
ATOM 702 C CA . ARG A 1 88 ? -12.175 -8.507 4.452 1.00 88.50 88 ARG A CA 1
ATOM 703 C C . ARG A 1 88 ? -12.022 -9.830 5.208 1.00 88.50 88 ARG A C 1
ATOM 705 O O . ARG A 1 88 ? -11.730 -9.821 6.409 1.00 88.50 88 ARG A O 1
ATOM 712 N N . ARG A 1 89 ? -12.212 -10.966 4.526 1.00 89.94 89 ARG A N 1
ATOM 713 C CA . ARG A 1 89 ? -11.949 -12.306 5.072 1.00 89.94 89 ARG A CA 1
ATOM 714 C C . ARG A 1 89 ? -10.469 -12.678 5.047 1.00 89.94 89 ARG A C 1
ATOM 716 O O . ARG A 1 89 ? -10.088 -13.552 5.813 1.00 89.94 89 ARG A O 1
ATOM 723 N N . ILE A 1 90 ? -9.667 -12.019 4.209 1.00 92.31 90 ILE A N 1
ATOM 724 C CA . ILE A 1 90 ? -8.256 -12.353 3.972 1.00 92.31 90 ILE A CA 1
ATOM 725 C C . ILE A 1 90 ? -7.327 -11.289 4.555 1.00 92.31 90 ILE A C 1
ATOM 727 O O . ILE A 1 90 ? -6.396 -11.601 5.299 1.00 92.31 90 ILE A O 1
ATOM 731 N N . PHE A 1 91 ? -7.556 -10.027 4.201 1.00 93.38 91 PHE A N 1
ATOM 732 C CA . PHE A 1 91 ? -6.666 -8.946 4.584 1.00 93.38 91 PHE A CA 1
ATOM 733 C C . PHE A 1 91 ? -6.891 -8.525 6.039 1.00 93.38 91 PHE A C 1
ATOM 735 O O . PHE A 1 91 ? -8.041 -8.440 6.495 1.00 93.38 91 PHE A O 1
ATOM 742 N N . PRO A 1 92 ? -5.803 -8.242 6.776 1.00 90.88 92 PRO A N 1
ATOM 743 C CA . PRO A 1 92 ? -5.912 -7.613 8.078 1.00 90.88 92 PRO A CA 1
ATOM 744 C C . PRO A 1 92 ? -6.477 -6.197 7.930 1.00 90.88 92 PRO A C 1
ATOM 746 O O . PRO A 1 92 ? -6.266 -5.506 6.932 1.00 90.88 92 PRO A O 1
ATOM 749 N N . THR A 1 93 ? -7.195 -5.752 8.950 1.00 90.50 93 THR A N 1
ATOM 750 C CA . THR A 1 93 ? -7.656 -4.369 9.070 1.00 90.50 93 THR A CA 1
ATOM 751 C C . THR A 1 93 ? -6.473 -3.419 9.262 1.00 90.50 93 THR A C 1
ATOM 753 O O . THR A 1 93 ? -5.421 -3.805 9.779 1.00 90.50 93 THR A O 1
ATOM 756 N N . LEU A 1 94 ? -6.657 -2.139 8.917 1.00 92.00 94 LEU A N 1
ATOM 757 C CA . LEU A 1 94 ? -5.643 -1.106 9.163 1.00 92.00 94 LEU A CA 1
ATOM 758 C C . LEU A 1 94 ? -5.181 -1.092 10.626 1.00 92.00 94 LEU A C 1
ATOM 760 O O . LEU A 1 94 ? -3.989 -0.958 10.891 1.00 92.00 94 LEU A O 1
ATOM 764 N N . GLU A 1 95 ? -6.108 -1.259 11.573 1.00 89.06 95 GLU A N 1
ATOM 765 C CA . GLU A 1 95 ? -5.799 -1.258 13.002 1.00 89.06 95 GLU A CA 1
ATOM 766 C C . GLU A 1 95 ? -4.930 -2.456 13.410 1.00 89.06 95 GLU A C 1
ATOM 768 O O . GLU A 1 95 ? -3.963 -2.287 14.154 1.00 89.06 95 GLU A O 1
ATOM 773 N N . GLU A 1 96 ? -5.227 -3.655 12.900 1.00 90.19 96 GLU A N 1
ATOM 774 C CA . GLU A 1 96 ? -4.428 -4.860 13.157 1.00 90.19 96 GLU A CA 1
ATOM 775 C C . GLU A 1 96 ? -2.988 -4.685 12.669 1.00 90.19 96 GLU A C 1
ATOM 777 O O . GLU A 1 96 ? -2.044 -4.976 13.408 1.00 90.19 96 GLU A O 1
ATOM 782 N N . VAL A 1 97 ? -2.806 -4.138 11.463 1.00 90.50 97 VAL A N 1
ATOM 783 C CA . VAL A 1 97 ? -1.473 -3.865 10.910 1.00 90.50 97 VAL A CA 1
ATOM 784 C C . VAL A 1 97 ? -0.775 -2.766 11.713 1.00 90.50 97 VAL A C 1
ATOM 786 O O . VAL A 1 97 ? 0.362 -2.950 12.138 1.00 90.50 97 VAL A O 1
ATOM 789 N N . CYS A 1 98 ? -1.460 -1.664 12.030 1.00 88.12 98 CYS A N 1
ATOM 790 C CA . CYS A 1 98 ? -0.900 -0.596 12.864 1.00 88.12 98 CYS A CA 1
ATOM 791 C C . CYS A 1 98 ? -0.461 -1.101 14.243 1.00 88.12 98 CYS A C 1
ATOM 793 O O . CYS A 1 98 ? 0.551 -0.647 14.769 1.00 88.12 98 CYS A O 1
ATOM 795 N N . ARG A 1 99 ? -1.213 -2.033 14.839 1.00 86.50 99 ARG A N 1
ATOM 796 C CA . ARG A 1 99 ? -0.891 -2.643 16.133 1.00 86.50 99 ARG A CA 1
ATOM 797 C C . ARG A 1 99 ? 0.316 -3.574 16.033 1.00 86.50 99 ARG A C 1
ATOM 799 O O . ARG A 1 99 ? 1.143 -3.566 16.943 1.00 86.50 99 ARG A O 1
ATOM 806 N N . LYS A 1 100 ? 0.416 -4.352 14.949 1.00 87.50 100 LYS A N 1
ATOM 807 C CA . LYS A 1 100 ? 1.535 -5.269 14.682 1.00 87.50 100 LYS A CA 1
ATOM 808 C C . LYS A 1 100 ? 2.850 -4.516 14.467 1.00 87.50 100 LYS A C 1
ATOM 810 O O . LYS A 1 100 ? 3.837 -4.873 15.093 1.00 87.50 100 LYS A O 1
ATOM 815 N N . TYR A 1 101 ? 2.830 -3.461 13.651 1.00 86.44 101 TYR A N 1
ATOM 816 C CA . TYR A 1 101 ? 4.001 -2.649 13.285 1.00 86.44 101 TYR A CA 1
ATOM 817 C C . TYR A 1 101 ? 4.115 -1.368 14.128 1.00 86.44 101 TYR A C 1
ATOM 819 O O . TYR A 1 101 ? 4.610 -0.328 13.682 1.00 86.44 101 TYR A O 1
ATOM 827 N N . ARG A 1 102 ? 3.591 -1.379 15.358 1.00 76.69 102 ARG A N 1
ATOM 828 C CA . ARG A 1 102 ? 3.778 -0.258 16.280 1.00 76.69 102 ARG A CA 1
ATOM 829 C C . ARG A 1 102 ? 5.184 -0.354 16.857 1.00 76.69 102 ARG A C 1
ATOM 831 O O . ARG A 1 102 ? 5.491 -1.359 17.491 1.00 76.69 102 ARG A O 1
ATOM 838 N N . ARG A 1 103 ? 5.977 0.718 16.737 1.00 64.19 103 ARG A N 1
ATOM 839 C CA . ARG A 1 103 ? 7.219 0.866 17.511 1.00 64.19 103 ARG A CA 1
ATOM 840 C C . ARG A 1 103 ? 6.892 0.688 18.991 1.00 64.19 103 ARG A C 1
ATOM 842 O O . ARG A 1 103 ? 6.145 1.486 19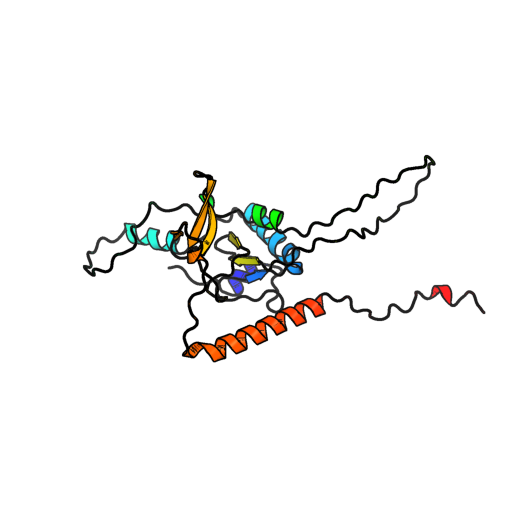.577 1.00 64.19 103 ARG A O 1
ATOM 849 N N . ARG A 1 104 ? 7.342 -0.426 19.568 1.00 57.06 104 ARG A N 1
ATOM 850 C CA . ARG A 1 104 ? 7.149 -0.708 20.985 1.00 57.06 104 ARG A CA 1
ATOM 851 C C . ARG A 1 104 ? 8.198 0.098 21.728 1.00 57.06 104 ARG A C 1
ATOM 853 O O . ARG A 1 104 ? 9.362 -0.268 21.737 1.00 57.06 104 ARG A O 1
ATOM 860 N N . ARG A 1 105 ? 7.761 1.158 22.408 1.00 51.44 105 ARG A N 1
ATOM 861 C CA . ARG A 1 105 ? 8.544 1.695 23.520 1.00 51.44 105 ARG A CA 1
ATOM 862 C C . ARG A 1 105 ? 8.563 0.629 24.603 1.00 51.44 105 ARG A C 1
ATOM 864 O O . ARG A 1 105 ? 7.560 0.432 25.296 1.00 51.44 105 ARG A O 1
ATOM 871 N N . VAL A 1 106 ? 9.657 -0.119 24.688 1.00 46.62 106 VAL A N 1
ATOM 872 C CA . VAL A 1 106 ? 9.879 -1.044 25.793 1.00 46.62 106 VAL A CA 1
ATOM 873 C C . VAL A 1 106 ? 10.116 -0.176 27.016 1.00 46.62 106 VAL A C 1
ATOM 875 O O . VAL A 1 106 ? 11.192 0.365 27.221 1.00 46.62 106 VAL A O 1
ATOM 878 N N . ARG A 1 107 ? 9.080 0.009 27.835 1.00 43.16 107 ARG A N 1
ATOM 879 C CA . ARG A 1 107 ? 9.244 0.624 29.150 1.00 43.16 107 ARG A CA 1
ATOM 880 C C . ARG A 1 107 ? 10.111 -0.326 29.972 1.00 43.16 107 ARG A C 1
ATOM 882 O O . ARG A 1 107 ? 9.607 -1.301 30.526 1.00 43.16 107 ARG A O 1
ATOM 889 N N . ASN A 1 108 ? 11.412 -0.064 30.027 1.00 43.16 108 ASN A N 1
ATOM 890 C CA . ASN A 1 108 ? 12.333 -0.754 30.919 1.00 43.16 108 ASN A CA 1
ATOM 891 C C . ASN A 1 108 ? 12.030 -0.333 32.365 1.00 43.16 108 ASN A C 1
ATOM 893 O O . ASN A 1 108 ? 12.762 0.427 32.991 1.00 43.16 108 ASN A O 1
ATOM 897 N N . THR A 1 109 ? 10.931 -0.836 32.928 1.00 40.69 109 THR A N 1
ATOM 898 C CA . THR A 1 109 ? 10.726 -0.856 34.377 1.00 40.69 109 THR A CA 1
ATOM 899 C C . THR A 1 109 ? 11.723 -1.848 34.965 1.00 40.69 109 THR A C 1
ATOM 901 O O . THR A 1 109 ? 11.413 -3.022 35.157 1.00 40.69 109 THR A O 1
ATOM 904 N N . LYS A 1 110 ? 12.951 -1.391 35.240 1.00 43.12 110 LYS A N 1
ATOM 905 C CA . LYS A 1 110 ? 13.820 -2.093 36.187 1.00 43.12 110 LYS A CA 1
ATOM 906 C C . LYS A 1 110 ? 13.083 -2.117 37.533 1.00 43.12 110 LYS A C 1
ATOM 908 O O . LYS A 1 110 ? 12.678 -1.053 38.005 1.00 43.12 110 LYS A O 1
ATOM 913 N N . PRO A 1 111 ? 12.859 -3.290 38.146 1.00 44.88 111 PRO A N 1
ATOM 914 C CA . PRO A 1 111 ? 12.188 -3.368 39.431 1.00 44.88 111 PRO A CA 1
ATOM 915 C C . PRO A 1 111 ? 13.109 -2.735 40.473 1.00 44.88 111 PRO A C 1
ATOM 917 O O . PRO A 1 111 ? 14.154 -3.293 40.807 1.00 44.88 111 PRO A O 1
ATOM 920 N N . ALA A 1 112 ? 12.743 -1.546 40.950 1.00 47.16 112 ALA A N 1
ATOM 921 C CA . ALA A 1 112 ? 13.404 -0.888 42.065 1.00 47.16 112 ALA A CA 1
ATOM 922 C C . ALA A 1 112 ? 13.205 -1.746 43.324 1.00 47.16 112 ALA A C 1
ATOM 924 O O . ALA A 1 112 ? 12.229 -1.615 44.061 1.00 47.16 112 ALA A O 1
ATOM 925 N N . MET A 1 113 ? 14.119 -2.689 43.532 1.00 40.97 113 MET A N 1
ATOM 926 C CA . MET A 1 113 ? 14.331 -3.322 44.820 1.00 40.97 113 MET A CA 1
ATOM 927 C C . MET A 1 113 ? 14.953 -2.282 45.761 1.00 40.97 113 MET A C 1
ATOM 929 O O . MET A 1 113 ? 16.038 -1.780 45.486 1.00 40.97 113 MET A O 1
ATOM 933 N N . PHE A 1 114 ? 14.266 -2.042 46.884 1.00 42.19 114 PHE A N 1
ATOM 934 C CA . PHE A 1 114 ? 14.659 -1.206 48.029 1.00 42.19 114 PHE A CA 1
ATOM 935 C C . PHE A 1 114 ? 14.649 0.311 47.724 1.00 42.19 114 PHE A C 1
ATOM 937 O O . PHE A 1 114 ? 15.237 0.777 46.766 1.00 42.19 114 PHE A O 1
ATOM 944 N N . ASN A 1 115 ? 14.005 1.186 48.495 1.00 39.56 115 ASN A N 1
ATOM 945 C CA . ASN A 1 115 ? 13.830 1.177 49.937 1.00 39.56 115 ASN A CA 1
ATOM 946 C C . ASN A 1 115 ? 12.664 2.112 50.315 1.00 39.56 115 ASN A C 1
ATOM 948 O O . ASN A 1 115 ? 12.509 3.189 49.740 1.00 39.56 115 ASN A O 1
ATOM 952 N N . ASN A 1 116 ? 11.864 1.715 51.305 1.00 41.25 116 ASN A N 1
ATOM 953 C CA . ASN A 1 116 ? 10.811 2.540 51.894 1.00 41.25 116 ASN A CA 1
ATOM 954 C C . ASN A 1 116 ? 11.401 3.837 52.471 1.00 41.25 116 ASN A C 1
ATOM 956 O O . ASN A 1 116 ? 11.979 3.818 53.558 1.00 41.25 116 ASN A O 1
ATOM 960 N N . LYS A 1 117 ? 11.203 4.971 51.797 1.00 39.19 117 LYS A N 1
ATOM 961 C CA . LYS A 1 117 ? 11.111 6.277 52.462 1.00 39.19 117 LYS A CA 1
ATOM 962 C C . LYS A 1 117 ? 10.434 7.299 51.555 1.00 39.19 117 LYS A C 1
ATOM 964 O O . LYS A 1 117 ? 11.034 7.858 50.650 1.00 39.19 117 LYS A O 1
ATOM 969 N N . THR A 1 118 ? 9.148 7.485 51.837 1.00 39.56 118 THR A N 1
ATOM 970 C CA . THR A 1 118 ? 8.413 8.756 51.790 1.00 39.56 118 THR A CA 1
ATOM 971 C C . THR A 1 118 ? 9.256 9.967 51.386 1.00 39.56 118 THR A C 1
ATOM 973 O O . THR A 1 118 ? 10.071 10.436 52.181 1.00 39.56 118 THR A O 1
ATOM 976 N N . ASN A 1 119 ? 9.018 10.509 50.196 1.00 38.78 119 ASN A N 1
ATOM 977 C CA . ASN A 1 119 ? 8.495 11.864 50.029 1.00 38.78 119 ASN A CA 1
ATOM 978 C C . ASN A 1 119 ? 8.359 12.197 48.544 1.00 38.78 119 ASN A C 1
ATOM 980 O O . ASN A 1 119 ? 9.234 11.888 47.744 1.00 38.78 119 ASN A O 1
ATOM 984 N N . ASN A 1 120 ? 7.227 12.829 48.227 1.00 36.62 120 ASN A N 1
ATOM 985 C CA . ASN A 1 120 ? 6.956 13.571 47.002 1.00 36.62 120 ASN A CA 1
ATOM 986 C C . ASN A 1 120 ? 8.223 14.169 46.394 1.00 36.62 120 ASN A C 1
ATOM 988 O O . ASN A 1 120 ? 8.883 14.940 47.081 1.00 36.62 120 ASN A O 1
ATOM 992 N N . ILE A 1 121 ? 8.463 13.912 45.113 1.00 40.03 121 ILE A N 1
ATOM 993 C CA . ILE A 1 121 ? 8.793 14.917 44.099 1.00 40.03 121 ILE A CA 1
ATOM 994 C C . ILE A 1 121 ? 8.619 14.237 42.735 1.00 40.03 121 ILE A C 1
ATOM 996 O O . ILE A 1 121 ? 8.966 13.077 42.543 1.00 40.03 121 ILE A O 1
ATOM 1000 N N . HIS A 1 122 ? 7.977 14.970 41.831 1.00 38.75 122 HIS A N 1
ATOM 1001 C CA . HIS A 1 122 ? 7.769 14.643 40.429 1.00 38.75 122 HIS A CA 1
ATOM 1002 C C . HIS A 1 122 ? 9.078 14.244 39.740 1.00 38.75 122 HIS A C 1
ATOM 1004 O O . HIS A 1 122 ? 9.826 15.125 39.327 1.00 38.75 122 HIS A O 1
ATOM 1010 N N . ASP A 1 123 ? 9.315 12.946 39.553 1.00 37.62 123 ASP A N 1
ATOM 1011 C CA . ASP A 1 123 ? 10.366 12.484 38.652 1.00 37.62 123 ASP A CA 1
ATOM 1012 C C . ASP A 1 123 ? 9.768 12.132 37.293 1.00 37.62 123 ASP A C 1
ATOM 1014 O O . ASP A 1 123 ? 9.030 11.162 37.091 1.00 37.62 123 ASP A O 1
ATOM 1018 N N . VAL A 1 124 ? 10.065 13.035 36.365 1.00 40.59 124 VAL A N 1
ATOM 1019 C CA . VAL A 1 124 ? 9.914 12.905 34.926 1.00 40.59 124 VAL A CA 1
ATOM 1020 C C . VAL A 1 124 ? 10.743 11.692 34.511 1.00 40.59 124 VAL A C 1
ATOM 1022 O O . VAL A 1 124 ? 11.961 11.769 34.403 1.00 40.59 124 VAL A O 1
ATOM 1025 N N . ASN A 1 125 ? 10.082 10.547 34.340 1.00 40.22 125 ASN A N 1
ATOM 1026 C CA . ASN A 1 125 ? 10.712 9.335 33.828 1.00 40.22 125 ASN A CA 1
ATOM 1027 C C . ASN A 1 125 ? 11.198 9.587 32.394 1.00 40.22 125 ASN A C 1
ATOM 1029 O O . ASN A 1 125 ? 10.421 9.521 31.442 1.00 40.22 125 ASN A O 1
ATOM 1033 N N . THR A 1 126 ? 12.486 9.886 32.262 1.00 39.03 126 THR A N 1
ATOM 1034 C CA . THR A 1 126 ? 13.244 9.833 31.013 1.00 39.03 126 THR A CA 1
ATOM 1035 C C . THR A 1 126 ? 13.376 8.357 30.626 1.00 39.03 126 THR A C 1
ATOM 1037 O O . THR A 1 126 ? 14.152 7.607 31.214 1.00 39.03 126 THR A O 1
ATOM 1040 N N . GLU A 1 127 ? 12.505 7.907 29.723 1.00 42.19 127 GLU A N 1
ATOM 1041 C CA . GLU A 1 127 ? 12.387 6.520 29.260 1.00 42.19 127 GLU A CA 1
ATOM 1042 C C . GLU A 1 127 ? 13.496 6.178 28.243 1.00 42.19 127 GLU A C 1
ATOM 1044 O O . GLU A 1 127 ? 13.247 6.219 27.044 1.00 42.19 127 GLU A O 1
ATOM 1049 N N . ASP A 1 128 ? 14.695 5.803 28.705 1.00 36.72 128 ASP A N 1
ATOM 1050 C CA . ASP A 1 128 ? 15.678 5.057 27.890 1.00 36.72 128 ASP A CA 1
ATOM 1051 C C . ASP A 1 128 ? 15.316 3.560 27.925 1.00 36.72 128 ASP A C 1
ATOM 1053 O O . ASP A 1 128 ? 15.830 2.751 28.706 1.00 36.72 128 ASP A O 1
ATOM 1057 N N . GLY A 1 129 ? 14.308 3.207 27.134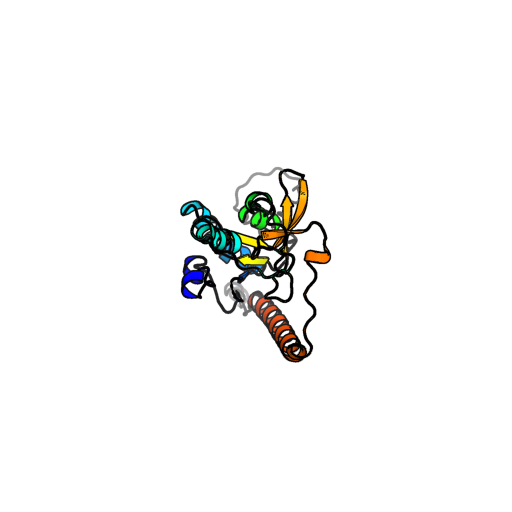 1.00 37.56 129 GLY A N 1
ATOM 1058 C CA . GLY A 1 129 ? 13.998 1.830 26.781 1.00 37.56 129 GLY A CA 1
ATOM 1059 C C . GLY A 1 129 ? 14.629 1.510 25.440 1.00 37.56 129 GLY A C 1
ATOM 1060 O O . GLY A 1 129 ? 14.352 2.235 24.492 1.00 37.56 129 GLY A O 1
ATOM 1061 N N . ASP A 1 130 ? 15.436 0.448 25.356 1.00 40.50 130 ASP A N 1
ATOM 1062 C CA . ASP A 1 130 ? 15.959 -0.054 24.082 1.00 40.50 130 ASP A CA 1
ATOM 1063 C C . ASP A 1 130 ? 14.772 -0.321 23.138 1.00 40.50 130 ASP A C 1
ATOM 1065 O O . ASP A 1 130 ? 13.979 -1.248 23.337 1.00 40.50 130 ASP A O 1
ATOM 1069 N N . GLU A 1 131 ? 14.587 0.578 22.171 1.00 43.62 131 GLU A N 1
ATOM 1070 C CA . GLU A 1 131 ? 13.518 0.524 21.185 1.00 43.62 131 GLU A CA 1
ATOM 1071 C C . GLU A 1 131 ? 13.839 -0.627 20.223 1.00 43.62 131 GLU A C 1
ATOM 1073 O O . GLU A 1 131 ? 14.794 -0.556 19.450 1.00 43.62 131 GLU A O 1
ATOM 1078 N N . GLU A 1 132 ? 13.045 -1.704 20.233 1.00 51.47 132 GLU A N 1
ATOM 1079 C CA . GLU A 1 132 ? 12.939 -2.539 19.034 1.00 51.47 132 GLU A CA 1
ATOM 1080 C C . GLU A 1 132 ? 12.200 -1.702 17.985 1.00 51.47 132 GLU A C 1
ATOM 1082 O O . GLU A 1 132 ? 10.967 -1.717 17.859 1.00 51.47 132 GLU A O 1
ATOM 1087 N N . ASP A 1 133 ? 12.985 -0.884 17.292 1.00 60.94 133 ASP A N 1
ATOM 1088 C CA . ASP A 1 133 ? 12.558 -0.092 16.162 1.00 60.94 133 ASP A CA 1
ATOM 1089 C C . ASP A 1 133 ? 12.251 -1.044 15.011 1.00 60.94 133 ASP A C 1
ATOM 1091 O O . ASP A 1 133 ? 13.108 -1.517 14.270 1.00 60.94 133 ASP A O 1
ATOM 1095 N N . ASP A 1 134 ? 10.972 -1.375 14.886 1.00 78.88 134 ASP A N 1
ATOM 1096 C CA . ASP A 1 134 ? 10.473 -1.984 13.672 1.00 78.88 134 ASP A CA 1
ATOM 1097 C C . ASP A 1 134 ? 10.654 -0.982 12.525 1.00 78.88 134 ASP A C 1
ATOM 1099 O O . ASP A 1 134 ? 9.859 -0.050 12.364 1.00 78.88 134 ASP A O 1
ATOM 1103 N N . ASP A 1 135 ? 11.692 -1.201 11.724 1.00 84.88 135 ASP A N 1
ATOM 1104 C CA . ASP A 1 135 ? 12.074 -0.365 10.588 1.00 84.88 135 ASP A CA 1
ATOM 1105 C C . ASP A 1 135 ? 11.365 -0.744 9.273 1.00 84.88 135 ASP A C 1
ATOM 1107 O O . ASP A 1 135 ? 11.684 -0.232 8.199 1.00 84.88 135 ASP A O 1
ATOM 1111 N N . THR A 1 136 ? 10.345 -1.606 9.333 1.00 90.12 136 THR A N 1
ATOM 1112 C CA . THR A 1 136 ? 9.606 -2.067 8.148 1.00 90.12 136 THR A CA 1
ATOM 1113 C C . THR A 1 136 ? 8.882 -0.922 7.429 1.00 90.12 136 THR A C 1
ATOM 1115 O O . THR A 1 136 ? 7.889 -0.383 7.918 1.00 90.12 136 THR A O 1
ATOM 1118 N N . THR A 1 137 ? 9.292 -0.552 6.220 1.00 92.00 137 THR A N 1
ATOM 1119 C CA . THR A 1 137 ? 8.469 0.373 5.420 1.00 92.00 137 THR A CA 1
ATOM 1120 C C . THR A 1 137 ? 7.135 -0.292 5.081 1.00 92.00 137 THR A C 1
ATOM 1122 O O . THR A 1 137 ? 7.102 -1.445 4.653 1.00 92.00 137 THR A O 1
ATOM 1125 N N . LEU A 1 138 ? 6.031 0.422 5.297 1.00 95.50 138 LEU A N 1
ATOM 1126 C CA . LEU A 1 138 ? 4.696 -0.054 4.948 1.00 95.50 138 LEU A CA 1
ATOM 1127 C C . LEU A 1 138 ? 4.192 0.663 3.698 1.00 95.50 138 LEU A C 1
ATOM 1129 O O . LEU A 1 138 ? 4.518 1.823 3.453 1.00 95.50 138 LEU A O 1
ATOM 1133 N N . TYR A 1 139 ? 3.349 -0.020 2.939 1.00 96.19 139 TYR A N 1
ATOM 1134 C CA . TYR A 1 139 ? 2.709 0.497 1.740 1.00 96.19 139 TYR A CA 1
ATOM 1135 C C . TYR A 1 139 ? 1.220 0.655 2.022 1.00 96.19 139 TYR A C 1
ATOM 1137 O O . TYR A 1 139 ? 0.542 -0.307 2.393 1.00 96.19 139 TYR A O 1
ATOM 1145 N N . LEU A 1 140 ? 0.723 1.881 1.877 1.00 97.19 140 LEU A N 1
ATOM 1146 C CA . LEU A 1 140 ? -0.656 2.258 2.159 1.00 97.19 140 LEU A CA 1
ATOM 1147 C C . LEU A 1 140 ? -1.412 2.532 0.859 1.00 97.19 140 LEU A C 1
ATOM 1149 O O . LEU A 1 140 ? -1.020 3.409 0.095 1.00 97.19 140 LEU A O 1
ATOM 1153 N N . ASN A 1 141 ? -2.537 1.853 0.654 1.00 95.69 141 ASN A N 1
ATOM 1154 C CA . ASN A 1 141 ? -3.545 2.240 -0.329 1.00 95.69 141 ASN A CA 1
ATOM 1155 C C . ASN A 1 141 ? -4.780 2.751 0.419 1.00 95.69 141 ASN A C 1
ATOM 1157 O O . ASN A 1 141 ? -5.519 1.979 1.039 1.00 95.69 141 ASN A O 1
ATOM 1161 N N . VAL A 1 142 ? -4.998 4.067 0.367 1.00 95.56 142 VAL A N 1
ATOM 1162 C CA . VAL A 1 142 ? -6.038 4.735 1.164 1.00 95.56 142 VAL A CA 1
ATOM 1163 C C . VAL A 1 142 ? -7.457 4.400 0.708 1.00 95.56 142 VAL A C 1
ATOM 1165 O O . VAL A 1 142 ? -8.354 4.329 1.540 1.00 95.56 142 VAL A O 1
ATOM 1168 N N . ARG A 1 143 ? -7.687 4.140 -0.586 1.00 92.75 143 ARG A N 1
ATOM 1169 C CA . ARG A 1 143 ? -9.030 3.793 -1.087 1.00 92.75 143 ARG A CA 1
ATOM 1170 C C . ARG A 1 143 ? -9.386 2.349 -0.786 1.00 92.75 143 ARG A C 1
ATOM 1172 O O . ARG A 1 143 ? -10.522 2.062 -0.420 1.00 92.75 143 ARG A O 1
ATOM 1179 N N . ALA A 1 144 ? -8.419 1.448 -0.916 1.00 93.44 144 ALA A N 1
ATOM 1180 C CA . ALA A 1 144 ? -8.608 0.042 -0.587 1.00 93.44 144 ALA A CA 1
ATOM 1181 C C . ALA A 1 144 ? -8.583 -0.221 0.931 1.00 93.44 144 ALA A C 1
ATOM 1183 O O . ALA A 1 144 ? -8.881 -1.335 1.352 1.00 93.44 144 ALA A O 1
ATOM 1184 N N . LEU A 1 145 ? -8.242 0.789 1.749 1.00 94.94 145 LEU A N 1
ATOM 1185 C CA . LEU A 1 145 ? -7.987 0.654 3.190 1.00 94.94 145 LEU A CA 1
ATOM 1186 C C . LEU A 1 145 ? -6.984 -0.474 3.483 1.00 94.94 145 LEU A C 1
ATOM 1188 O O . LEU A 1 145 ? -7.141 -1.233 4.439 1.00 94.94 145 LEU A O 1
ATOM 1192 N N . LEU A 1 146 ? -5.958 -0.584 2.638 1.00 95.19 146 LEU A N 1
ATOM 1193 C CA . LEU A 1 146 ? -4.931 -1.614 2.727 1.00 95.19 146 LEU A CA 1
ATOM 1194 C C . LEU A 1 146 ? -3.628 -1.032 3.243 1.00 95.19 146 LEU A C 1
ATOM 1196 O O . LEU A 1 146 ? -3.138 -0.034 2.722 1.00 95.19 146 LEU A O 1
ATOM 1200 N N . LEU A 1 147 ? -3.037 -1.718 4.214 1.00 95.69 147 LEU A N 1
ATOM 1201 C CA . LEU A 1 147 ? -1.697 -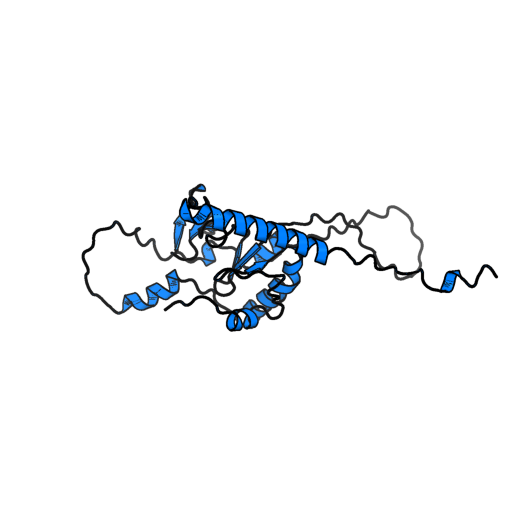1.448 4.710 1.00 95.69 147 LEU A CA 1
ATOM 1202 C C . LEU A 1 147 ? -0.926 -2.764 4.722 1.00 95.69 147 LEU A C 1
ATOM 1204 O O . LEU A 1 147 ? -1.383 -3.737 5.317 1.00 95.69 147 LEU A O 1
ATOM 1208 N N . THR A 1 148 ? 0.221 -2.811 4.054 1.00 94.62 148 THR A N 1
ATOM 1209 C CA . THR A 1 148 ? 0.982 -4.055 3.889 1.00 94.62 148 THR A CA 1
ATOM 1210 C C . THR A 1 148 ? 2.489 -3.806 3.952 1.00 94.62 148 THR A C 1
ATOM 1212 O O . THR A 1 148 ? 2.940 -2.755 3.499 1.00 94.62 148 THR A O 1
ATOM 1215 N N . PRO A 1 149 ? 3.287 -4.741 4.497 1.00 92.88 149 PRO A N 1
ATOM 1216 C CA . PRO A 1 149 ? 4.741 -4.736 4.332 1.00 92.88 149 PRO A CA 1
ATOM 1217 C C . PRO A 1 149 ? 5.181 -5.289 2.961 1.00 92.88 149 PRO A C 1
ATOM 1219 O O . PRO A 1 149 ? 6.333 -5.117 2.574 1.00 92.88 149 PRO A O 1
ATOM 1222 N N . CYS A 1 150 ? 4.303 -5.987 2.228 1.00 90.19 150 CYS A N 1
ATOM 1223 C CA . CYS A 1 150 ? 4.623 -6.553 0.918 1.00 90.19 150 CYS A CA 1
ATOM 1224 C C . CYS A 1 150 ? 4.626 -5.439 -0.128 1.00 90.19 150 CYS A C 1
ATOM 1226 O O . CYS A 1 150 ? 3.576 -4.848 -0.382 1.00 90.19 150 CYS A O 1
ATOM 1228 N N . ALA A 1 151 ? 5.780 -5.176 -0.743 1.00 90.25 151 ALA A N 1
ATOM 1229 C CA . ALA A 1 151 ? 5.904 -4.177 -1.796 1.00 90.25 151 ALA A CA 1
ATOM 1230 C C . ALA A 1 151 ? 4.949 -4.488 -2.972 1.00 90.25 151 ALA A C 1
ATOM 1232 O O . ALA A 1 151 ? 5.033 -5.573 -3.556 1.00 90.25 151 ALA A O 1
ATOM 1233 N N . PRO A 1 152 ? 4.054 -3.556 -3.345 1.00 89.62 152 PRO A N 1
ATOM 1234 C CA . PRO A 1 152 ? 3.211 -3.686 -4.531 1.00 89.62 152 PRO A CA 1
ATOM 1235 C C . PRO A 1 152 ? 4.013 -3.706 -5.841 1.00 89.62 152 PRO A C 1
ATOM 1237 O O . PRO A 1 152 ? 5.158 -3.251 -5.893 1.00 89.62 152 PRO A O 1
ATOM 1240 N N . ALA A 1 153 ? 3.386 -4.132 -6.944 1.00 87.69 153 ALA A N 1
ATOM 1241 C CA . ALA A 1 153 ? 4.047 -4.219 -8.255 1.00 87.69 153 ALA A CA 1
ATOM 1242 C C . ALA A 1 153 ? 4.600 -2.881 -8.772 1.00 87.69 153 ALA A C 1
ATOM 1244 O O . ALA A 1 153 ? 5.605 -2.859 -9.477 1.00 87.69 153 ALA A O 1
ATOM 1245 N N . VAL A 1 154 ? 3.984 -1.758 -8.391 1.00 82.88 154 VAL A N 1
ATOM 1246 C CA . VAL A 1 154 ? 4.482 -0.415 -8.743 1.00 82.88 154 VAL A CA 1
ATOM 1247 C C . VAL A 1 154 ? 5.834 -0.077 -8.094 1.00 82.88 154 VAL A C 1
ATOM 1249 O O . VAL A 1 154 ? 6.510 0.829 -8.562 1.00 82.88 154 VAL A O 1
ATOM 1252 N N . PHE A 1 155 ? 6.250 -0.831 -7.071 1.00 85.25 155 PHE A N 1
ATOM 1253 C CA . PHE A 1 155 ? 7.578 -0.772 -6.445 1.00 85.25 155 PHE A CA 1
ATOM 1254 C C . PHE A 1 155 ? 8.449 -1.979 -6.816 1.00 85.25 155 PHE A C 1
ATOM 1256 O O . PHE A 1 155 ? 9.334 -2.370 -6.061 1.00 85.25 155 PHE A O 1
ATOM 1263 N N . GLY A 1 156 ? 8.157 -2.629 -7.946 1.00 83.50 156 GLY A N 1
ATOM 1264 C CA . GLY A 1 156 ? 8.866 -3.828 -8.393 1.00 83.50 156 GLY A CA 1
ATOM 1265 C C . GLY A 1 156 ? 8.483 -5.106 -7.644 1.00 83.50 156 GLY A C 1
ATOM 1266 O O . GLY A 1 156 ? 9.052 -6.154 -7.919 1.00 83.50 156 GLY A O 1
ATOM 1267 N N . GLY A 1 157 ? 7.526 -5.057 -6.717 1.00 88.25 157 GLY A N 1
ATOM 1268 C CA . GLY A 1 157 ? 7.045 -6.245 -6.022 1.00 88.25 157 GLY A CA 1
ATOM 1269 C C . GLY A 1 157 ? 5.893 -6.933 -6.753 1.00 88.25 157 GLY A C 1
ATOM 1270 O O . GLY A 1 157 ? 5.874 -7.049 -7.981 1.00 88.25 157 GLY A O 1
ATOM 1271 N N . SER A 1 158 ? 4.908 -7.388 -5.989 1.00 90.06 158 SER A N 1
ATOM 1272 C CA . SER A 1 158 ? 3.738 -8.086 -6.513 1.00 90.06 158 SER A CA 1
ATOM 1273 C C . SER A 1 158 ? 2.458 -7.406 -6.049 1.00 90.06 158 SER A C 1
ATOM 1275 O O . SER A 1 158 ? 2.367 -6.937 -4.923 1.00 90.06 158 SER A O 1
ATOM 1277 N N . ASP A 1 159 ? 1.440 -7.354 -6.911 1.00 92.44 159 ASP A N 1
ATOM 1278 C CA . ASP A 1 159 ? 0.096 -6.919 -6.497 1.00 92.44 159 ASP A CA 1
ATOM 1279 C C . ASP A 1 159 ? -0.616 -7.989 -5.642 1.00 92.44 159 ASP A C 1
ATOM 1281 O O . ASP A 1 159 ? -1.721 -7.759 -5.151 1.00 92.44 159 ASP A O 1
ATOM 1285 N N . PHE A 1 160 ? 0.001 -9.156 -5.442 1.00 93.88 160 PHE A N 1
ATOM 1286 C CA . PHE A 1 160 ? -0.421 -10.110 -4.427 1.00 93.88 160 PHE A CA 1
ATOM 1287 C C . PHE A 1 160 ? 0.002 -9.639 -3.038 1.00 93.88 160 PHE A C 1
ATOM 1289 O O . PHE A 1 160 ? 1.170 -9.346 -2.792 1.00 93.88 160 PHE A O 1
ATOM 1296 N N . ILE A 1 161 ? -0.956 -9.619 -2.118 1.00 92.75 161 ILE A N 1
ATOM 1297 C CA . ILE A 1 161 ? -0.736 -9.273 -0.717 1.00 92.75 161 ILE A CA 1
ATOM 1298 C C . ILE A 1 161 ? -0.990 -10.519 0.125 1.00 92.75 161 ILE A C 1
ATOM 1300 O O . ILE A 1 161 ? -1.989 -11.218 -0.065 1.00 92.75 161 ILE A O 1
ATOM 1304 N N . GLU A 1 162 ? -0.071 -10.795 1.044 1.00 92.00 162 GLU A N 1
ATOM 1305 C CA . GLU A 1 162 ? -0.221 -11.864 2.024 1.00 92.00 162 GLU A CA 1
ATOM 1306 C C . GLU A 1 162 ? -1.363 -11.546 2.998 1.00 92.00 162 GLU A C 1
ATOM 1308 O O . GLU A 1 162 ? -1.450 -10.451 3.560 1.00 92.00 162 GLU A O 1
ATOM 1313 N N . GLY A 1 163 ? -2.234 -12.523 3.215 1.00 92.25 163 GLY A N 1
ATOM 1314 C CA . GLY A 1 163 ? -3.286 -12.479 4.217 1.00 92.25 163 GLY A CA 1
ATOM 1315 C C . GLY A 1 163 ? -3.557 -13.863 4.793 1.00 92.25 163 GLY A C 1
ATOM 1316 O O . GLY A 1 163 ? -2.969 -14.864 4.380 1.00 92.25 163 GLY A O 1
ATOM 1317 N N . ILE A 1 164 ? -4.463 -13.920 5.763 1.00 92.56 164 ILE A N 1
ATOM 1318 C CA . ILE A 1 164 ? -4.903 -15.172 6.379 1.00 92.56 164 ILE A CA 1
ATOM 1319 C C . ILE A 1 164 ? -6.382 -15.316 6.068 1.00 92.56 164 ILE A C 1
ATOM 1321 O O . ILE A 1 164 ? -7.182 -14.481 6.484 1.00 92.56 164 ILE A O 1
ATOM 1325 N N . ASP A 1 165 ? -6.746 -16.378 5.356 1.00 93.06 165 ASP A N 1
ATOM 1326 C CA . ASP A 1 165 ? -8.147 -16.745 5.195 1.00 93.06 165 ASP A CA 1
ATOM 1327 C C . ASP A 1 165 ? -8.712 -17.151 6.563 1.00 93.06 165 ASP A C 1
ATOM 1329 O O . ASP A 1 165 ? -8.347 -18.185 7.127 1.00 93.06 165 ASP A O 1
ATOM 1333 N N . LYS A 1 166 ? -9.595 -16.311 7.109 1.00 91.12 166 LYS A N 1
ATOM 1334 C CA . LYS A 1 166 ? -10.172 -16.469 8.451 1.00 91.12 166 LYS A CA 1
ATOM 1335 C C . LYS A 1 166 ? -11.029 -17.728 8.609 1.00 91.12 166 LYS A C 1
ATOM 1337 O O . LYS A 1 166 ? -11.229 -18.161 9.740 1.00 91.12 166 LYS A O 1
ATOM 1342 N N . GLU A 1 167 ? -11.530 -18.316 7.522 1.00 90.00 167 GLU A N 1
ATOM 1343 C CA . GLU A 1 167 ? -12.344 -19.538 7.588 1.00 90.00 167 GLU A CA 1
ATOM 1344 C C . GLU A 1 167 ? -11.472 -20.787 7.687 1.00 90.00 167 GLU A C 1
ATOM 1346 O O . GLU A 1 167 ? -11.749 -21.691 8.475 1.00 90.00 167 GLU A O 1
ATOM 1351 N N . THR A 1 168 ? -10.399 -20.835 6.897 1.00 91.31 168 THR A N 1
ATOM 1352 C CA . THR A 1 168 ? -9.515 -22.005 6.827 1.00 91.31 168 THR A CA 1
ATOM 1353 C C . THR A 1 168 ? -8.293 -21.899 7.739 1.00 91.31 168 THR A C 1
ATOM 1355 O O . THR A 1 168 ? -7.623 -22.905 7.981 1.00 91.31 168 THR A O 1
ATOM 1358 N N . GLY A 1 169 ? -7.980 -20.698 8.234 1.00 91.88 169 GLY A N 1
ATOM 1359 C CA . GLY A 1 169 ? -6.777 -20.395 9.011 1.00 91.88 169 GLY A CA 1
ATOM 1360 C C . GLY A 1 169 ? -5.482 -20.481 8.199 1.00 91.88 169 GLY A C 1
ATOM 1361 O O . GLY A 1 169 ? -4.400 -20.552 8.782 1.00 91.88 169 GLY A O 1
ATOM 1362 N N . ARG A 1 170 ? -5.567 -20.529 6.864 1.00 92.81 170 ARG A N 1
ATOM 1363 C CA . ARG A 1 170 ? -4.411 -20.697 5.975 1.00 92.81 170 ARG A CA 1
ATOM 1364 C C . ARG A 1 170 ? -3.915 -19.356 5.457 1.00 92.81 170 ARG A C 1
ATOM 1366 O O . ARG A 1 170 ? -4.700 -18.448 5.196 1.00 92.81 170 ARG A O 1
ATOM 1373 N N . VAL A 1 171 ? -2.603 -19.269 5.256 1.00 92.81 171 VAL A N 1
ATOM 1374 C CA . VAL A 1 171 ? -1.997 -18.144 4.540 1.00 92.81 171 VAL A CA 1
ATOM 1375 C C . VAL A 1 171 ? -2.383 -18.235 3.067 1.00 92.81 171 VAL A C 1
ATOM 1377 O O . VAL A 1 171 ? -2.255 -19.294 2.446 1.00 92.81 171 VAL A O 1
ATOM 1380 N N . VAL A 1 172 ? -2.861 -17.122 2.521 1.00 94.56 172 VAL A N 1
ATOM 1381 C CA . VAL A 1 172 ? -3.228 -16.968 1.113 1.00 94.56 172 VAL A CA 1
ATOM 1382 C C . VAL A 1 172 ? -2.703 -15.633 0.590 1.00 94.56 172 VAL A C 1
ATOM 1384 O O . VAL A 1 172 ? -2.475 -14.691 1.347 1.00 94.56 172 VAL A O 1
ATOM 1387 N N . PHE A 1 173 ? -2.530 -15.545 -0.720 1.00 93.81 173 PHE A N 1
ATOM 1388 C CA . PHE A 1 173 ? -2.070 -14.356 -1.417 1.00 93.81 173 PHE A CA 1
ATOM 1389 C C . PHE A 1 173 ? -3.192 -13.875 -2.322 1.00 93.81 173 PHE A C 1
ATOM 1391 O O . PHE A 1 173 ? -3.570 -14.570 -3.264 1.00 93.81 173 PHE A O 1
ATOM 1398 N N . LEU A 1 174 ? -3.736 -12.696 -2.039 1.00 94.06 174 LEU A N 1
ATOM 1399 C CA . LEU A 1 174 ? -4.823 -12.114 -2.820 1.00 94.06 174 LEU A CA 1
ATOM 1400 C C . LEU A 1 174 ? -4.282 -10.947 -3.643 1.00 94.06 174 LEU A C 1
ATOM 1402 O O . LEU A 1 174 ? -3.676 -10.020 -3.104 1.00 94.06 174 LEU A O 1
ATOM 1406 N N . ASN A 1 175 ? -4.513 -10.982 -4.952 1.00 93.62 175 ASN A N 1
ATOM 1407 C CA . ASN A 1 175 ? -4.225 -9.864 -5.833 1.00 93.62 175 ASN A CA 1
ATOM 1408 C C . ASN A 1 175 ? -5.259 -8.759 -5.604 1.00 93.62 175 ASN A C 1
ATOM 1410 O O . ASN A 1 175 ? -6.431 -8.905 -5.956 1.00 93.62 175 ASN A O 1
ATOM 1414 N N . TRP A 1 176 ? -4.829 -7.635 -5.033 1.00 91.44 176 TRP A N 1
ATOM 1415 C CA . TRP A 1 176 ? -5.745 -6.562 -4.637 1.00 91.44 176 TRP A CA 1
ATOM 1416 C C . TRP A 1 176 ? -6.420 -5.860 -5.829 1.00 91.44 176 TRP A C 1
ATOM 1418 O O . TRP A 1 176 ? -7.457 -5.219 -5.650 1.00 91.44 176 TRP A O 1
ATOM 1428 N N . LYS A 1 177 ? -5.860 -5.971 -7.043 1.00 90.31 177 LYS A N 1
ATOM 1429 C CA . LYS A 1 177 ? -6.438 -5.381 -8.260 1.00 90.31 177 LYS A CA 1
ATOM 1430 C C . LYS A 1 177 ? -7.412 -6.312 -8.958 1.00 90.31 177 LYS A C 1
ATOM 1432 O O . LYS A 1 177 ? -8.430 -5.830 -9.446 1.00 90.31 177 LYS A O 1
ATOM 1437 N N . THR A 1 178 ? -7.096 -7.604 -9.034 1.00 89.62 178 THR A N 1
ATOM 1438 C CA . THR A 1 178 ? -7.844 -8.571 -9.859 1.00 89.62 178 THR A CA 1
ATOM 1439 C C . THR A 1 178 ? -8.759 -9.492 -9.059 1.00 89.62 178 THR A C 1
ATOM 1441 O O . THR A 1 178 ? -9.654 -10.093 -9.641 1.00 89.62 178 THR A O 1
ATOM 1444 N N . GLY A 1 179 ? -8.558 -9.617 -7.746 1.00 90.81 179 GLY A N 1
ATOM 1445 C CA . GLY A 1 179 ? -9.290 -10.568 -6.910 1.00 90.81 179 GLY A CA 1
ATOM 1446 C C . GLY A 1 179 ? -8.770 -12.009 -7.002 1.00 90.81 179 GLY A C 1
ATOM 1447 O O . GLY A 1 179 ? -9.328 -12.898 -6.363 1.00 90.81 179 GLY A O 1
ATOM 1448 N N . GLU A 1 180 ? -7.708 -12.259 -7.777 1.00 91.81 180 GLU A N 1
ATOM 1449 C CA . GLU A 1 180 ? -7.091 -13.584 -7.906 1.00 91.81 180 GLU A CA 1
ATOM 1450 C C . GLU A 1 180 ? -6.491 -14.037 -6.569 1.00 91.81 180 GLU A C 1
ATOM 1452 O O . GLU A 1 180 ? -5.680 -13.323 -5.979 1.00 91.81 180 GLU A O 1
ATOM 1457 N N . VAL A 1 181 ? -6.845 -15.242 -6.115 1.00 92.44 181 VAL A N 1
ATOM 1458 C CA . VAL A 1 181 ? -6.274 -15.861 -4.911 1.00 92.44 181 VAL A CA 1
ATOM 1459 C C . VAL A 1 181 ? -5.290 -16.956 -5.295 1.00 92.44 181 VAL A C 1
ATOM 1461 O O . VAL A 1 181 ? -5.596 -17.834 -6.101 1.00 92.44 181 VAL A O 1
ATOM 1464 N N . ARG A 1 182 ? -4.124 -16.940 -4.654 1.00 93.00 182 ARG A N 1
ATOM 1465 C CA . ARG A 1 182 ? -3.103 -17.985 -4.721 1.00 93.00 182 ARG A CA 1
ATOM 1466 C C . ARG A 1 182 ? -2.743 -18.480 -3.332 1.00 93.00 182 ARG A C 1
ATOM 1468 O O . ARG A 1 182 ? -2.877 -17.769 -2.344 1.00 93.00 182 ARG A O 1
ATOM 1475 N N . THR A 1 183 ? -2.250 -19.708 -3.264 1.00 91.94 183 THR A N 1
ATOM 1476 C CA . THR A 1 183 ? -1.718 -20.313 -2.032 1.00 91.94 183 THR A CA 1
ATOM 1477 C C . THR A 1 183 ? -0.213 -20.557 -2.113 1.00 91.94 183 THR A C 1
ATOM 1479 O O . THR A 1 183 ? 0.387 -21.011 -1.145 1.00 91.94 183 THR A O 1
ATOM 1482 N N . ASP A 1 184 ? 0.402 -20.298 -3.270 1.00 91.31 184 ASP A N 1
ATOM 1483 C CA . ASP A 1 184 ? 1.843 -20.407 -3.458 1.00 91.31 184 ASP A CA 1
ATOM 1484 C C . ASP A 1 184 ? 2.550 -19.088 -3.123 1.00 91.31 184 ASP A C 1
ATOM 1486 O O . ASP A 1 184 ? 2.086 -18.002 -3.457 1.00 91.31 184 ASP A O 1
ATOM 1490 N N . THR A 1 185 ? 3.715 -19.178 -2.482 1.00 88.56 185 THR A N 1
ATOM 1491 C CA . THR A 1 185 ? 4.570 -18.007 -2.218 1.00 88.56 185 THR A CA 1
ATOM 1492 C C . THR A 1 185 ? 5.205 -17.456 -3.497 1.00 88.56 185 THR A C 1
ATOM 1494 O O . THR A 1 185 ? 5.726 -16.341 -3.501 1.00 88.56 185 THR A O 1
ATOM 1497 N N . ALA A 1 186 ? 5.146 -18.205 -4.608 1.00 89.44 186 ALA A N 1
ATOM 1498 C CA . ALA A 1 186 ? 5.593 -17.736 -5.914 1.00 89.44 186 ALA A CA 1
ATOM 1499 C C . ALA A 1 186 ? 4.775 -16.527 -6.403 1.00 89.44 186 ALA A C 1
ATOM 1501 O O . ALA A 1 186 ? 5.304 -15.720 -7.164 1.00 89.44 186 ALA A O 1
ATOM 1502 N N . ALA A 1 187 ? 3.548 -16.351 -5.906 1.00 86.81 187 ALA A N 1
ATOM 1503 C CA . ALA A 1 187 ? 2.708 -15.178 -6.125 1.00 86.81 187 ALA A CA 1
ATOM 1504 C C . ALA A 1 187 ? 3.369 -13.852 -5.709 1.00 86.81 187 ALA A C 1
ATOM 1506 O O . ALA A 1 187 ? 3.103 -12.821 -6.324 1.00 86.81 187 ALA A O 1
ATOM 1507 N N . LEU A 1 188 ? 4.243 -13.864 -4.697 1.00 86.56 188 LEU A N 1
ATOM 1508 C CA . LEU A 1 188 ? 4.943 -12.664 -4.227 1.00 86.56 188 LEU A CA 1
ATOM 1509 C C . LEU A 1 188 ? 6.189 -12.320 -5.050 1.00 86.56 188 LEU A C 1
ATOM 1511 O O . LEU A 1 188 ? 6.778 -11.261 -4.838 1.00 86.56 188 LEU A O 1
ATOM 1515 N N . LYS A 1 189 ? 6.619 -13.194 -5.970 1.00 86.69 189 LYS A N 1
ATOM 1516 C CA . LYS A 1 189 ? 7.834 -12.945 -6.743 1.00 86.69 189 LYS A CA 1
ATOM 1517 C C . LYS A 1 189 ? 7.644 -11.720 -7.648 1.00 86.69 189 LYS A C 1
ATOM 1519 O O . LYS A 1 189 ? 6.656 -11.671 -8.387 1.00 86.69 189 LYS A O 1
ATOM 1524 N N . PRO A 1 190 ? 8.601 -10.774 -7.632 1.00 82.12 190 PRO A N 1
ATOM 1525 C CA . PRO A 1 190 ? 8.698 -9.724 -8.633 1.00 82.12 190 PRO A CA 1
ATOM 1526 C C . PRO A 1 190 ? 8.570 -10.277 -10.047 1.00 82.12 190 PRO A C 1
ATOM 1528 O O . PRO A 1 190 ? 9.064 -11.368 -10.356 1.00 82.12 190 PRO A O 1
ATOM 1531 N N . ARG A 1 191 ? 7.946 -9.500 -10.932 1.00 78.94 191 ARG A N 1
ATOM 1532 C CA . ARG A 1 191 ? 8.046 -9.782 -12.364 1.00 78.94 191 ARG A CA 1
ATOM 1533 C C . ARG A 1 191 ? 9.485 -9.509 -12.820 1.00 78.94 191 ARG A C 1
ATOM 1535 O O . ARG A 1 191 ? 10.093 -8.569 -12.310 1.00 78.94 191 ARG A O 1
ATOM 1542 N N . PRO A 1 192 ? 10.025 -10.292 -13.769 1.00 84.00 192 PRO A N 1
ATOM 1543 C CA . PRO A 1 192 ? 11.315 -9.982 -14.368 1.00 84.00 192 PRO A CA 1
ATOM 1544 C C . PRO A 1 192 ? 11.322 -8.553 -14.911 1.00 84.00 192 PRO A C 1
ATOM 1546 O O . PRO A 1 192 ? 10.351 -8.126 -15.545 1.00 84.00 192 PRO A O 1
ATOM 1549 N N . ILE A 1 193 ? 12.410 -7.833 -14.654 1.00 81.56 193 ILE A N 1
ATOM 1550 C CA . ILE A 1 193 ? 12.635 -6.515 -15.239 1.00 81.56 193 ILE A CA 1
ATOM 1551 C C . ILE A 1 193 ? 12.896 -6.740 -16.731 1.00 81.56 193 ILE A C 1
ATOM 1553 O O . ILE A 1 193 ? 13.768 -7.540 -17.071 1.00 81.56 193 ILE A O 1
ATOM 1557 N N . PRO A 1 194 ? 12.126 -6.117 -17.634 1.00 85.56 194 PRO A N 1
ATOM 1558 C CA . PRO A 1 194 ? 12.425 -6.208 -19.052 1.00 85.56 194 PRO A CA 1
ATOM 1559 C C . PRO A 1 194 ? 13.706 -5.422 -19.364 1.00 85.56 194 PRO A C 1
ATOM 1561 O O . PRO A 1 194 ? 13.920 -4.364 -18.782 1.00 85.56 194 PRO A O 1
ATOM 1564 N N . GLU A 1 195 ? 14.504 -5.900 -20.322 1.00 87.75 195 GLU A N 1
ATOM 1565 C CA . GLU A 1 195 ? 15.825 -5.331 -20.666 1.00 87.75 195 GLU A CA 1
ATOM 1566 C C . GLU A 1 195 ? 15.780 -3.811 -20.914 1.00 87.75 195 GLU A C 1
ATOM 1568 O O . GLU A 1 195 ? 16.635 -3.061 -20.457 1.00 87.75 195 GLU A O 1
ATOM 1573 N N . TRP A 1 196 ? 14.722 -3.313 -21.563 1.00 87.38 196 TRP A N 1
ATOM 1574 C CA . TRP A 1 196 ? 14.564 -1.879 -21.843 1.00 87.38 196 TRP A CA 1
ATOM 1575 C C . TRP A 1 196 ? 14.365 -1.006 -20.592 1.00 87.38 196 TRP A C 1
ATOM 1577 O O . TRP A 1 196 ? 14.475 0.215 -20.679 1.00 87.38 196 TRP A O 1
ATOM 1587 N N . ALA A 1 197 ? 14.026 -1.600 -19.447 1.00 87.31 197 ALA A N 1
ATOM 1588 C CA . ALA A 1 197 ? 13.778 -0.896 -18.194 1.00 87.31 197 ALA A CA 1
ATOM 1589 C C . ALA A 1 197 ? 14.971 -0.948 -17.225 1.00 87.31 197 ALA A C 1
ATOM 1591 O O . ALA A 1 197 ? 14.867 -0.379 -16.141 1.00 87.31 197 ALA A O 1
ATOM 1592 N N . GLU A 1 198 ? 16.085 -1.595 -17.583 1.00 88.12 198 GLU A N 1
ATOM 1593 C CA . GLU A 1 198 ? 17.247 -1.756 -16.694 1.00 88.12 198 GLU A CA 1
ATOM 1594 C C . GLU A 1 198 ? 17.800 -0.406 -16.214 1.00 88.12 198 GLU A C 1
ATOM 1596 O O . GLU A 1 198 ? 17.895 -0.180 -15.008 1.00 88.12 198 GLU A O 1
ATOM 1601 N N . GLU A 1 199 ? 18.025 0.548 -17.123 1.00 86.12 199 GLU A N 1
ATOM 1602 C CA . GLU A 1 199 ? 18.495 1.901 -16.773 1.00 86.12 199 GLU A CA 1
ATOM 1603 C C . GLU A 1 199 ? 17.509 2.651 -15.858 1.00 86.12 199 GLU A C 1
ATOM 1605 O O . GLU A 1 199 ? 17.897 3.392 -14.950 1.00 86.12 199 GLU A O 1
ATOM 1610 N N . VAL A 1 200 ? 16.203 2.451 -16.076 1.00 86.88 200 VAL A N 1
ATOM 1611 C CA . VAL A 1 200 ? 15.148 3.060 -15.252 1.00 86.88 200 VAL A CA 1
ATOM 1612 C C . VAL A 1 200 ? 15.165 2.465 -13.847 1.00 86.88 200 VAL A C 1
ATOM 1614 O O . VAL A 1 200 ? 14.985 3.195 -12.872 1.00 86.88 200 VAL A O 1
ATOM 1617 N N . VAL A 1 201 ? 15.406 1.158 -13.730 1.00 85.88 201 VAL A N 1
ATOM 1618 C CA . VAL A 1 201 ? 15.512 0.469 -12.443 1.00 85.88 201 VAL A CA 1
ATOM 1619 C C . VAL A 1 201 ? 16.750 0.921 -11.680 1.00 85.88 201 VAL A C 1
ATOM 1621 O O . VAL A 1 201 ? 16.623 1.249 -10.503 1.00 85.88 201 VAL A O 1
ATOM 1624 N N . GLU A 1 202 ? 17.916 1.008 -12.321 1.00 87.62 202 GLU A N 1
ATOM 1625 C CA . GLU A 1 202 ? 19.133 1.515 -11.672 1.00 87.62 202 GLU A CA 1
ATOM 1626 C C . GLU A 1 202 ? 18.917 2.923 -11.110 1.00 87.62 202 GLU A C 1
ATOM 1628 O O . GLU A 1 202 ? 19.230 3.200 -9.948 1.00 87.62 202 GLU A O 1
ATOM 1633 N N . LYS A 1 203 ? 18.293 3.802 -11.901 1.00 89.38 203 LYS A N 1
ATOM 1634 C CA . LYS A 1 203 ? 17.935 5.148 -11.452 1.00 89.38 203 LYS A CA 1
ATOM 1635 C C . LYS A 1 203 ? 16.961 5.126 -10.274 1.00 89.38 203 LYS A C 1
ATOM 1637 O O . LYS A 1 203 ? 17.176 5.846 -9.301 1.00 89.38 203 LYS A O 1
ATOM 1642 N N . ALA A 1 204 ? 15.923 4.295 -10.336 1.00 87.44 204 ALA A N 1
ATOM 1643 C CA . ALA A 1 204 ? 14.945 4.166 -9.261 1.00 87.44 204 ALA A CA 1
ATOM 1644 C C . ALA A 1 204 ? 15.577 3.648 -7.956 1.00 87.44 204 ALA A C 1
ATOM 1646 O O . ALA A 1 204 ? 15.236 4.134 -6.879 1.00 87.44 204 ALA A O 1
ATOM 1647 N N . ILE A 1 205 ? 16.532 2.714 -8.039 1.00 87.19 205 ILE A N 1
ATOM 1648 C CA . ILE A 1 205 ? 17.294 2.218 -6.883 1.00 87.19 205 ILE A CA 1
ATOM 1649 C C . ILE A 1 205 ? 18.129 3.347 -6.269 1.00 87.19 205 ILE A C 1
ATOM 1651 O O . ILE A 1 205 ? 18.080 3.553 -5.057 1.00 87.19 205 ILE A O 1
ATOM 1655 N N . MET A 1 206 ? 18.841 4.128 -7.087 1.00 89.81 206 MET A N 1
ATOM 1656 C CA . MET A 1 206 ? 19.623 5.267 -6.591 1.00 89.81 206 MET A CA 1
ATOM 1657 C C . MET A 1 206 ? 18.745 6.326 -5.912 1.00 89.81 206 MET A C 1
ATOM 1659 O O . MET A 1 206 ? 19.104 6.851 -4.855 1.00 89.81 206 MET A O 1
ATOM 1663 N N . GLU A 1 207 ? 17.588 6.643 -6.497 1.00 87.94 207 GLU A N 1
ATOM 1664 C CA . GLU A 1 207 ? 16.621 7.578 -5.914 1.00 87.94 207 GLU A CA 1
ATOM 1665 C C . GLU A 1 207 ? 16.058 7.053 -4.588 1.00 87.94 207 GLU A C 1
ATOM 1667 O O . GLU A 1 207 ? 15.971 7.809 -3.618 1.00 87.94 207 GLU A O 1
ATOM 1672 N N . TRP A 1 208 ? 15.753 5.756 -4.516 1.00 87.31 208 TRP A N 1
ATOM 1673 C CA . TRP A 1 208 ? 15.307 5.083 -3.298 1.00 87.31 208 TRP A CA 1
ATOM 1674 C C . TRP A 1 208 ? 16.339 5.166 -2.171 1.00 87.31 208 TRP A C 1
ATOM 1676 O O . TRP A 1 208 ? 16.024 5.592 -1.058 1.00 87.31 208 TRP A O 1
ATOM 1686 N N . GLU A 1 209 ? 17.591 4.809 -2.452 1.00 90.19 209 GLU A N 1
ATOM 1687 C CA . GLU A 1 209 ? 18.681 4.886 -1.477 1.00 90.19 209 GLU A CA 1
ATOM 1688 C C . GLU A 1 209 ? 18.944 6.322 -1.023 1.00 90.19 209 GLU A C 1
ATOM 1690 O O . GLU A 1 209 ? 19.259 6.572 0.144 1.00 90.19 209 GLU A O 1
ATOM 1695 N N . ASN A 1 210 ? 18.820 7.284 -1.939 1.00 89.69 210 ASN A N 1
ATOM 1696 C CA . ASN A 1 210 ? 18.951 8.690 -1.604 1.00 89.69 210 ASN A CA 1
ATOM 1697 C C . ASN A 1 210 ? 17.815 9.156 -0.690 1.00 89.69 210 ASN A C 1
ATOM 1699 O O . ASN A 1 210 ? 18.084 9.803 0.318 1.00 89.69 210 ASN A O 1
ATOM 1703 N N . TRP A 1 211 ? 16.573 8.777 -0.991 1.00 88.19 211 TRP A N 1
ATOM 1704 C CA . TRP A 1 211 ? 15.420 9.078 -0.148 1.00 88.19 211 TRP A CA 1
ATOM 1705 C C . TRP A 1 211 ? 15.581 8.499 1.263 1.00 88.19 211 TRP A C 1
ATOM 1707 O O . TRP A 1 211 ? 15.428 9.229 2.237 1.00 88.19 211 TRP A O 1
ATOM 1717 N N . GLN A 1 212 ? 16.013 7.241 1.384 1.00 86.62 212 GLN A N 1
ATOM 1718 C CA . GLN A 1 212 ? 16.330 6.607 2.671 1.00 86.62 212 GLN A CA 1
ATOM 1719 C C . GLN A 1 212 ? 17.406 7.374 3.457 1.00 86.62 212 GLN A C 1
ATOM 1721 O O . GLN A 1 212 ? 17.306 7.544 4.674 1.00 86.62 212 GLN A O 1
ATOM 1726 N N . ARG A 1 213 ? 18.454 7.862 2.778 1.00 87.19 213 ARG A N 1
ATOM 1727 C CA . ARG A 1 213 ? 19.504 8.679 3.410 1.00 87.19 213 ARG A CA 1
ATOM 1728 C C . ARG A 1 213 ? 18.972 10.023 3.898 1.00 87.19 213 ARG A C 1
ATOM 1730 O O . ARG A 1 213 ? 19.290 10.418 5.018 1.00 87.19 213 ARG A O 1
ATOM 1737 N N . GLU A 1 214 ? 18.187 10.718 3.085 1.00 85.94 214 GLU A N 1
ATOM 1738 C CA . GLU A 1 214 ? 17.591 12.001 3.467 1.00 85.94 214 GLU A CA 1
ATOM 1739 C C . GLU A 1 214 ? 16.572 11.840 4.601 1.00 85.94 214 GLU A C 1
ATOM 1741 O O . GLU A 1 214 ? 16.550 12.656 5.523 1.00 85.94 214 GLU A O 1
ATOM 1746 N N . GLU A 1 215 ? 15.805 10.747 4.611 1.00 83.00 215 GLU A N 1
ATOM 1747 C CA . GLU A 1 215 ? 14.905 10.425 5.717 1.00 83.00 215 GLU A CA 1
ATOM 1748 C C . GLU A 1 215 ? 15.679 10.253 7.032 1.00 83.00 215 GLU A C 1
ATOM 1750 O O . GLU A 1 215 ? 15.339 10.876 8.038 1.00 83.00 215 GLU A O 1
ATOM 1755 N N . LYS A 1 216 ? 16.779 9.487 7.013 1.00 82.75 216 LYS A N 1
ATOM 1756 C CA . LYS A 1 216 ? 17.656 9.299 8.181 1.00 82.75 216 LYS A CA 1
ATOM 1757 C C . LYS A 1 216 ? 18.267 10.610 8.673 1.00 82.75 216 LYS A C 1
ATOM 1759 O O . LYS A 1 216 ? 18.318 10.842 9.878 1.00 82.75 216 LYS A O 1
ATOM 1764 N N . LYS A 1 217 ? 18.693 11.495 7.767 1.00 83.25 217 LYS A N 1
ATOM 1765 C CA . LYS A 1 217 ? 19.207 12.828 8.131 1.00 83.25 217 LYS A CA 1
ATOM 1766 C C . LYS A 1 217 ? 18.136 13.707 8.768 1.00 83.25 217 LYS A C 1
ATOM 1768 O O . LYS A 1 217 ? 18.435 14.417 9.719 1.00 83.25 217 LYS A O 1
ATOM 1773 N N . ALA A 1 218 ? 16.898 13.646 8.278 1.00 78.06 218 ALA A N 1
ATOM 1774 C CA . ALA A 1 218 ? 15.785 14.416 8.832 1.00 78.06 218 ALA A CA 1
ATOM 1775 C C .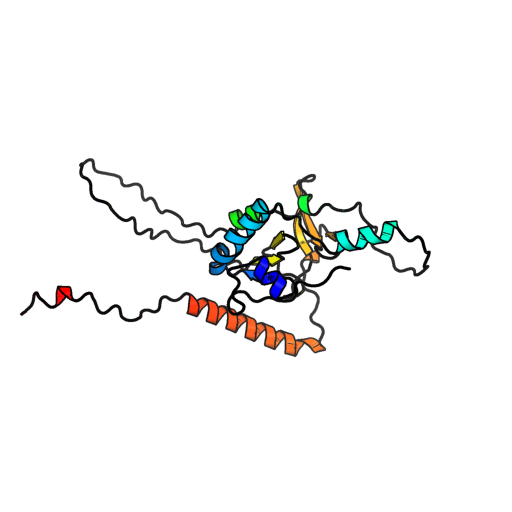 ALA A 1 218 ? 15.411 13.997 10.267 1.00 78.06 218 ALA A C 1
ATOM 1777 O O . ALA A 1 218 ? 14.710 14.738 10.956 1.00 78.06 218 ALA A O 1
ATOM 1778 N N . LEU A 1 219 ? 15.856 12.818 10.706 1.00 73.12 219 LEU A N 1
ATOM 1779 C CA . LEU A 1 219 ? 15.634 12.286 12.049 1.00 73.12 219 LEU A CA 1
ATOM 1780 C C . LEU A 1 219 ? 16.783 12.567 13.007 1.00 73.12 219 LEU A C 1
ATOM 1782 O O . LEU A 1 219 ? 16.565 12.505 14.216 1.00 73.12 219 LEU A O 1
ATOM 1786 N N . GLN A 1 220 ? 17.981 12.874 12.499 1.00 67.38 220 GLN A N 1
ATOM 1787 C CA . GLN A 1 220 ? 19.073 13.284 13.367 1.00 67.38 220 GLN A CA 1
ATOM 1788 C C . GLN A 1 220 ? 18.652 14.580 14.063 1.00 67.38 220 GLN A C 1
ATOM 1790 O O . GLN A 1 220 ? 18.345 15.566 13.378 1.00 67.38 220 GLN A O 1
ATOM 1795 N N . PRO A 1 221 ? 18.611 14.604 15.410 1.00 56.69 221 PRO A N 1
ATOM 1796 C CA . PRO A 1 221 ? 18.518 15.858 16.125 1.00 56.69 221 PRO A CA 1
ATOM 1797 C C . PRO A 1 221 ? 19.628 16.729 15.564 1.00 56.69 221 PRO A C 1
ATOM 1799 O O . PRO A 1 221 ? 20.783 16.303 15.511 1.00 56.69 221 PRO A O 1
ATOM 1802 N N . ARG A 1 222 ? 19.293 17.935 15.103 1.00 50.50 222 ARG A N 1
ATOM 1803 C CA . ARG A 1 222 ? 20.332 18.944 14.981 1.00 50.50 222 ARG A CA 1
ATOM 1804 C C . ARG A 1 222 ? 20.915 19.056 16.383 1.00 50.50 222 ARG A C 1
ATOM 1806 O O . ARG A 1 222 ? 20.292 19.663 17.250 1.00 50.50 222 ARG A O 1
ATOM 1813 N N . GLU A 1 223 ? 22.093 18.484 16.602 1.00 42.31 223 GLU A N 1
ATOM 1814 C CA . GLU A 1 223 ? 23.026 18.913 17.640 1.00 42.31 223 GLU A CA 1
ATOM 1815 C C . GLU A 1 223 ? 23.473 20.341 17.286 1.00 42.31 223 GLU A C 1
ATOM 1817 O O . GLU A 1 223 ? 24.639 20.644 17.076 1.00 42.31 223 GLU A O 1
ATOM 1822 N N . THR A 1 224 ? 22.516 21.253 17.128 1.00 43.53 224 THR A N 1
ATOM 1823 C CA . THR A 1 224 ? 22.755 22.674 17.259 1.00 43.53 224 THR A CA 1
ATOM 1824 C C . THR A 1 224 ? 22.892 22.893 18.744 1.00 43.53 224 THR A C 1
ATOM 1826 O O . THR A 1 224 ? 21.891 23.070 19.437 1.00 43.53 224 THR A O 1
ATOM 1829 N N . ASP A 1 225 ? 24.135 22.751 19.202 1.00 41.28 225 ASP A N 1
ATOM 1830 C CA . ASP A 1 225 ? 24.788 23.760 20.028 1.00 41.28 225 ASP A CA 1
ATOM 1831 C C . ASP A 1 225 ? 23.810 24.405 21.014 1.00 41.28 225 ASP A C 1
ATOM 1833 O O . ASP A 1 225 ? 23.497 25.594 20.975 1.00 41.28 225 ASP A O 1
ATOM 1837 N N . CYS A 1 226 ? 23.261 23.581 21.905 1.00 42.94 226 CYS A N 1
ATOM 1838 C CA . CYS A 1 226 ? 22.756 24.100 23.158 1.00 42.94 226 CYS A CA 1
ATOM 1839 C C . CYS A 1 226 ? 23.991 24.413 23.993 1.00 42.94 226 CYS A C 1
ATOM 1841 O O . CYS A 1 226 ? 24.372 23.649 24.880 1.00 42.94 226 CYS A O 1
ATOM 1843 N N . ASP A 1 227 ? 24.618 25.541 23.644 1.00 46.22 227 ASP A N 1
ATOM 1844 C CA . ASP A 1 227 ? 25.404 26.358 24.550 1.00 46.22 227 ASP A CA 1
ATOM 1845 C C . ASP A 1 227 ? 24.735 26.262 25.920 1.00 46.22 227 ASP A C 1
ATOM 1847 O O . ASP A 1 227 ? 23.566 26.626 26.098 1.00 46.22 227 ASP A O 1
ATOM 1851 N N . ALA A 1 228 ? 25.458 25.644 26.850 1.00 41.78 228 ALA A N 1
ATOM 1852 C CA . ALA A 1 228 ? 24.967 25.318 28.172 1.00 41.78 228 ALA A CA 1
ATOM 1853 C C . ALA A 1 228 ? 24.235 26.526 28.792 1.00 41.78 228 ALA A C 1
ATOM 1855 O O . ALA A 1 228 ? 24.698 27.665 28.653 1.00 41.78 228 ALA A O 1
ATOM 1856 N N . PRO A 1 229 ? 23.099 26.306 29.480 1.00 45.38 229 PRO A N 1
ATOM 1857 C CA . PRO A 1 229 ? 22.262 27.391 29.964 1.00 45.38 229 PRO A CA 1
ATOM 1858 C C . PRO A 1 229 ? 23.075 28.373 30.830 1.00 45.38 229 PRO A C 1
ATOM 1860 O O . PRO A 1 229 ? 23.918 27.930 31.618 1.00 45.38 229 PRO A O 1
ATOM 1863 N N . PRO A 1 230 ? 22.825 29.697 30.748 1.00 53.97 230 PRO A N 1
ATOM 1864 C CA . PRO A 1 230 ? 23.762 30.741 31.197 1.00 53.97 230 PRO A CA 1
ATOM 1865 C C . PRO A 1 230 ? 24.106 30.767 32.697 1.00 53.97 230 PRO A C 1
ATOM 1867 O O . PRO A 1 230 ? 24.892 31.602 33.137 1.00 53.97 230 PRO A O 1
ATOM 1870 N N . LEU A 1 231 ? 23.537 29.883 33.516 1.00 49.25 231 LEU A N 1
ATOM 1871 C CA . LEU A 1 231 ? 23.627 29.955 34.974 1.00 49.25 231 LEU A CA 1
ATOM 1872 C C . LEU A 1 231 ? 24.871 29.291 35.585 1.00 49.25 231 LEU A C 1
ATOM 1874 O O . LEU A 1 231 ? 25.063 29.400 36.793 1.00 49.25 231 LEU A O 1
ATOM 1878 N N . GLN A 1 232 ? 25.757 28.673 34.797 1.00 48.69 232 GLN A N 1
ATOM 1879 C CA . GLN A 1 232 ? 27.060 28.214 35.310 1.00 48.69 232 GLN A CA 1
ATOM 1880 C C . GLN A 1 232 ? 28.188 29.252 35.198 1.00 48.69 232 GLN A C 1
ATOM 1882 O O . GLN A 1 232 ? 29.201 29.099 35.875 1.00 48.69 232 GLN A O 1
ATOM 1887 N N . ARG A 1 233 ? 28.028 30.338 34.424 1.00 49.06 233 ARG A N 1
ATOM 1888 C CA . ARG A 1 233 ? 29.082 31.369 34.311 1.00 49.06 233 ARG A CA 1
ATOM 1889 C C . ARG A 1 233 ? 29.127 32.352 35.485 1.00 49.06 233 ARG A C 1
ATOM 1891 O O . ARG A 1 233 ? 30.150 32.985 35.685 1.00 49.06 233 ARG A O 1
ATOM 1898 N N . ALA A 1 234 ? 28.082 32.435 36.309 1.00 50.84 234 ALA A N 1
ATOM 1899 C CA . ALA A 1 234 ? 28.014 33.406 37.408 1.00 50.84 234 ALA A CA 1
ATOM 1900 C C . ALA A 1 234 ? 28.630 32.930 38.742 1.00 50.84 234 ALA A C 1
ATOM 1902 O O . ALA A 1 234 ? 28.379 33.551 39.771 1.00 50.84 234 ALA A O 1
ATOM 1903 N N . ARG A 1 235 ? 29.379 31.816 38.777 1.00 47.34 235 ARG A N 1
ATOM 1904 C CA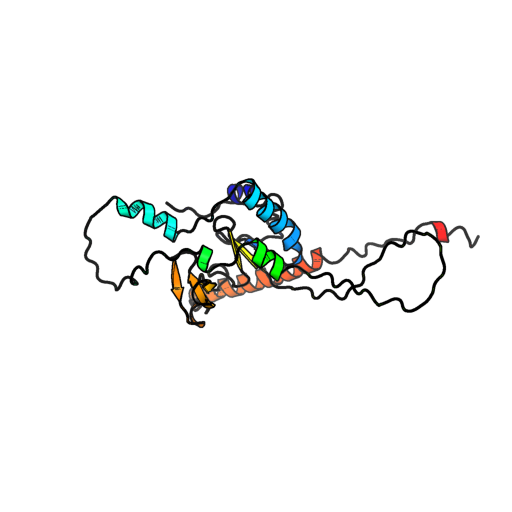 . ARG A 1 235 ? 29.930 31.281 40.041 1.00 47.34 235 ARG A CA 1
ATOM 1905 C C . ARG A 1 235 ? 31.452 31.273 40.164 1.00 47.34 235 ARG A C 1
ATOM 1907 O O . ARG A 1 235 ? 31.928 30.853 41.212 1.00 47.34 235 ARG A O 1
ATOM 1914 N N . ASN A 1 236 ? 32.182 31.746 39.154 1.00 46.78 236 ASN A N 1
ATOM 1915 C CA . ASN A 1 236 ? 33.651 31.747 39.157 1.00 46.78 236 ASN A CA 1
ATOM 1916 C C . ASN A 1 236 ? 34.286 33.128 38.888 1.00 46.78 236 ASN A C 1
ATOM 1918 O O . ASN A 1 236 ? 35.462 33.184 38.536 1.00 46.78 236 ASN A O 1
ATOM 1922 N N . GLU A 1 237 ? 33.547 34.219 39.089 1.00 41.69 237 GLU A N 1
ATOM 1923 C CA . GLU A 1 237 ? 34.113 35.566 39.286 1.00 41.69 237 GLU A CA 1
ATOM 1924 C C . GLU A 1 237 ? 33.729 36.068 40.679 1.00 41.69 237 GLU A C 1
ATOM 1926 O O . GLU A 1 237 ? 34.610 36.646 41.353 1.00 41.69 237 GLU A O 1
#

Secondary structure (DSSP, 8-state):
---PPPHHHHHHH-TT--TTTS-EETTEEEE-TTTHHHHHHHHHHHHHHTT-----HHHHHHTTGGG--------S------S---GGGTSPPHHHHHHHT--B---------------------------B-----EEEETTTTEEESSPPGGGTS-SEEEEEETTTTEEEEEETTT--EE-SGGGGSPPPPPGGGHHHHHHHHHHHHHHHHHHHHHHS---------GGGGGG--

pLDDT: mean 75.78, std 21.41, range [31.78, 97.19]